Protein AF-A0A524H3J2-F1 (afdb_monomer_lite)

Radius of gyration: 32.36 Å; chains: 1; bounding box: 137×41×48 Å

Secondary structure (DSSP, 8-state):
-----PPPPPP-------PPPPP------TTS-----HHHHHHHTT-------------------------------------HHHHHHHHHHHHHHHHSS----PPPPPGGG-EEEEE--GGGTT-EEEE-SSEEEEE-SSSTT-EEEEEEEEEEEEEETTEEEEEEEEEETTEEEEEEEEEE-SSS-EEEETTEEEEEEEE---------

Foldseek 3Di:
DDDDDDDDDDDDDDDDDDDDDDDDDDDDDPPPPDLDDPVVVCVVLVQPPPPPPPDPDDDDDDDDDDDDDDDPDPDPDDPPPCCVVVVVVVVVVVVCVVVPPDPPVADFDPPLQAAKWDFPPPVQVQWTWGDDRFWIKTARHLAPPRIDIWTWPHWDWDADPNKIWIWTWTDDPVGIIIFIWIWDDDPWIWTATPVGNPITITHDDRPSPPDD

Sequence (212 aa):
MTDETRPKPVDSAASTEVSPPPGNGGIADRSMVRSMELPDFMEQLGLIMRLPRRGKGKKSSDTSAEPVAKAAVKRSTPAAVWWGPLLLIGVALTLGYFALRPTAGSDPLPSAAVGRWITDDPRYVERGFTLDSASVVFFTGSETADFTRHSIVGTTVRTENGQEHVSLDYVVADGTMTLAFWIEPGAEPIIHFLNQPDIAWKQGFWPGRLGP

pLDDT: mean 73.03, std 19.94, range [36.59, 97.56]

Structure (mmCIF, N/CA/C/O backbone):
data_AF-A0A524H3J2-F1
#
_entry.id   AF-A0A524H3J2-F1
#
loop_
_atom_site.group_PDB
_atom_site.id
_atom_site.type_symbol
_atom_site.label_atom_id
_atom_site.label_alt_id
_atom_site.label_comp_id
_atom_site.label_asym_id
_atom_site.label_entity_id
_atom_site.label_seq_id
_atom_site.pdbx_PDB_ins_code
_atom_site.Cartn_x
_atom_site.Cartn_y
_atom_site.Cartn_z
_atom_site.occupancy
_atom_site.B_iso_or_equiv
_atom_site.auth_seq_id
_atom_site.auth_comp_id
_atom_site.auth_asym_id
_atom_site.auth_atom_id
_atom_site.pdbx_PDB_model_num
ATOM 1 N N . MET A 1 1 ? 71.275 16.826 15.750 1.00 52.34 1 MET A N 1
ATOM 2 C CA . MET A 1 1 ? 71.636 16.353 14.399 1.00 52.34 1 MET A CA 1
ATOM 3 C C . MET A 1 1 ? 71.644 14.842 14.461 1.00 52.34 1 MET A C 1
ATOM 5 O O . MET A 1 1 ? 72.640 14.261 14.863 1.00 52.34 1 MET A O 1
ATOM 9 N N . THR A 1 2 ? 70.499 14.236 14.186 1.00 54.56 2 THR A N 1
ATOM 10 C CA . THR A 1 2 ? 70.326 12.785 14.123 1.00 54.56 2 THR A CA 1
ATOM 11 C C . THR A 1 2 ? 69.218 12.503 13.123 1.00 54.56 2 THR A C 1
ATOM 13 O O . THR A 1 2 ? 68.272 13.279 13.002 1.00 54.56 2 THR A O 1
ATOM 16 N N . ASP A 1 3 ? 69.467 11.450 12.364 1.00 51.94 3 ASP A N 1
ATOM 17 C CA . ASP A 1 3 ? 69.188 11.305 10.944 1.00 51.94 3 ASP A CA 1
ATOM 18 C C . ASP A 1 3 ? 67.796 10.718 10.671 1.00 51.94 3 ASP A C 1
ATOM 20 O O . ASP A 1 3 ? 67.294 9.864 11.405 1.00 51.94 3 ASP A O 1
ATOM 24 N N . GLU A 1 4 ? 67.177 11.205 9.604 1.00 54.47 4 GLU A N 1
ATOM 25 C CA . GLU A 1 4 ? 65.805 10.951 9.180 1.00 54.47 4 GLU A CA 1
ATOM 26 C C . GLU A 1 4 ? 65.774 9.689 8.301 1.00 54.47 4 GLU A C 1
ATOM 28 O O . GLU A 1 4 ? 66.126 9.714 7.124 1.00 54.47 4 GLU A O 1
ATOM 33 N N . THR A 1 5 ? 65.367 8.544 8.860 1.00 68.06 5 THR A N 1
ATOM 34 C CA . THR A 1 5 ? 65.222 7.303 8.076 1.00 68.06 5 THR A CA 1
ATOM 35 C C . THR A 1 5 ? 63.831 7.237 7.447 1.00 68.06 5 THR A C 1
ATOM 37 O O . THR A 1 5 ? 62.858 6.811 8.067 1.00 68.06 5 THR A O 1
ATOM 40 N N . ARG A 1 6 ? 63.743 7.676 6.190 1.00 63.47 6 ARG A N 1
ATOM 41 C CA . ARG A 1 6 ? 62.552 7.595 5.333 1.00 63.47 6 ARG A CA 1
ATOM 42 C C . ARG A 1 6 ? 62.371 6.168 4.783 1.00 63.47 6 ARG A C 1
ATOM 44 O O . ARG A 1 6 ? 63.315 5.639 4.194 1.00 63.47 6 ARG A O 1
ATOM 51 N N . PRO A 1 7 ? 61.188 5.537 4.896 1.00 66.44 7 PRO A N 1
ATOM 52 C CA . PRO A 1 7 ? 60.939 4.252 4.255 1.00 66.44 7 PRO A CA 1
ATOM 53 C C . PRO A 1 7 ? 60.691 4.391 2.744 1.00 66.44 7 PRO A C 1
ATOM 55 O O . PRO A 1 7 ? 60.101 5.356 2.254 1.00 66.44 7 PRO A O 1
ATOM 58 N N . LYS A 1 8 ? 61.193 3.384 2.028 1.00 65.06 8 LYS A N 1
ATOM 59 C CA . LYS A 1 8 ? 61.221 3.186 0.573 1.00 65.06 8 LYS A CA 1
ATOM 60 C C . LYS A 1 8 ? 59.823 2.802 0.036 1.00 65.06 8 LYS A C 1
ATOM 62 O O . LYS A 1 8 ? 59.143 2.023 0.703 1.00 65.06 8 LYS A O 1
ATOM 67 N N . PRO A 1 9 ? 59.389 3.294 -1.141 1.00 63.12 9 PRO A N 1
ATOM 68 C CA . PRO A 1 9 ? 58.128 2.876 -1.752 1.00 63.12 9 PRO A CA 1
ATOM 69 C C . PRO A 1 9 ? 58.254 1.445 -2.292 1.00 63.12 9 PRO A C 1
ATOM 71 O O . PRO A 1 9 ? 59.258 1.103 -2.915 1.00 63.12 9 PRO A O 1
ATOM 74 N N . VAL A 1 10 ? 57.253 0.609 -2.009 1.00 67.19 10 VAL A N 1
ATOM 75 C CA . VAL A 1 10 ? 57.146 -0.755 -2.540 1.00 67.19 10 VAL A CA 1
ATOM 76 C C . VAL A 1 10 ? 56.496 -0.688 -3.916 1.00 67.19 10 VAL A C 1
ATOM 78 O O . VAL A 1 10 ? 55.441 -0.078 -4.085 1.00 67.19 10 VAL A O 1
ATOM 81 N N . ASP A 1 11 ? 57.183 -1.299 -4.874 1.00 58.75 11 ASP A N 1
ATOM 82 C CA . ASP A 1 11 ? 56.869 -1.329 -6.292 1.00 58.75 11 ASP A CA 1
ATOM 83 C C . ASP A 1 11 ? 55.540 -2.021 -6.627 1.00 58.75 11 ASP A C 1
ATOM 85 O O . ASP A 1 11 ? 55.133 -3.013 -6.019 1.00 58.75 11 ASP A O 1
ATOM 89 N N . SER A 1 12 ? 54.916 -1.475 -7.671 1.00 55.84 12 SER A N 1
ATOM 90 C CA . SER A 1 12 ? 53.789 -1.987 -8.440 1.00 55.84 12 SER A CA 1
ATOM 91 C C . SER A 1 12 ? 53.870 -3.492 -8.713 1.00 55.84 12 SER A C 1
ATOM 93 O O . SER A 1 12 ? 54.732 -3.956 -9.460 1.00 55.84 12 SER A O 1
ATOM 95 N N . ALA A 1 13 ? 52.905 -4.246 -8.187 1.00 56.34 13 ALA A N 1
ATOM 96 C CA . ALA A 1 13 ? 52.620 -5.596 -8.652 1.00 56.34 13 ALA A CA 1
ATOM 97 C C . ALA A 1 13 ? 51.696 -5.540 -9.877 1.00 56.34 13 ALA A C 1
ATOM 99 O O . ALA A 1 13 ? 50.675 -4.854 -9.889 1.00 56.34 13 ALA A O 1
ATOM 100 N N . ALA A 1 14 ? 52.116 -6.257 -10.914 1.00 50.56 14 ALA A N 1
ATOM 101 C CA . ALA A 1 14 ? 51.526 -6.318 -12.236 1.00 50.56 14 ALA A CA 1
ATOM 102 C C . ALA A 1 14 ? 50.101 -6.896 -12.247 1.00 50.56 14 ALA A C 1
ATOM 104 O O . ALA A 1 14 ? 49.842 -7.976 -11.712 1.00 50.56 14 ALA A O 1
ATOM 105 N N . SER A 1 15 ? 49.201 -6.210 -12.952 1.00 47.00 15 SER A N 1
ATOM 106 C CA . SER A 1 15 ? 47.923 -6.758 -13.399 1.00 47.00 15 SER A CA 1
ATOM 107 C C . SER A 1 15 ? 48.183 -7.888 -14.393 1.00 47.00 15 SER A C 1
ATOM 109 O O . SER A 1 15 ? 48.613 -7.652 -15.519 1.00 47.00 15 SER A O 1
ATOM 111 N N . THR A 1 16 ? 47.940 -9.127 -13.971 1.00 52.88 16 THR A N 1
ATOM 112 C CA . THR A 1 16 ? 47.842 -10.266 -14.887 1.00 52.88 16 THR A CA 1
ATOM 113 C C . THR A 1 16 ? 46.431 -10.268 -15.464 1.00 52.88 16 THR A C 1
ATOM 115 O O . THR A 1 16 ? 45.462 -10.564 -14.769 1.00 52.88 16 THR A O 1
ATOM 118 N N . GLU A 1 17 ? 46.327 -9.879 -16.729 1.00 45.53 17 GLU A N 1
ATOM 119 C CA . GLU A 1 17 ? 45.117 -9.941 -17.542 1.00 45.53 17 GLU A CA 1
ATOM 120 C C . GLU A 1 17 ? 44.779 -11.416 -17.820 1.00 45.53 17 GLU A C 1
ATOM 122 O O . GLU A 1 17 ? 45.395 -12.076 -18.657 1.00 45.53 17 GLU A O 1
ATOM 127 N N . VAL A 1 18 ? 43.836 -11.972 -17.055 1.00 54.97 18 VAL A N 1
ATOM 128 C CA . VAL A 1 18 ? 43.297 -13.318 -17.283 1.00 54.97 18 VAL A CA 1
ATOM 129 C C . VAL A 1 18 ? 42.158 -13.206 -18.292 1.00 54.97 18 VAL A C 1
ATOM 131 O O . VAL A 1 18 ? 41.058 -12.765 -17.969 1.00 54.97 18 VAL A O 1
ATOM 134 N N . SER A 1 19 ? 42.445 -13.605 -19.528 1.00 53.41 19 SER A N 1
ATOM 135 C CA . SER A 1 19 ? 41.467 -13.748 -20.607 1.00 53.41 19 SER A CA 1
ATOM 136 C C . SER A 1 19 ? 40.462 -14.867 -20.265 1.00 53.41 19 SER A C 1
ATOM 138 O O . SER A 1 19 ? 40.900 -15.994 -20.009 1.00 53.41 19 SER A O 1
ATOM 140 N N . PRO A 1 20 ? 39.136 -14.621 -20.229 1.00 62.16 20 PRO A N 1
ATOM 141 C CA . PRO A 1 20 ? 38.165 -15.688 -20.020 1.00 62.16 20 PRO A CA 1
ATOM 142 C C . PRO A 1 20 ? 37.980 -16.528 -21.301 1.00 62.16 20 PRO A C 1
ATOM 144 O O . PRO A 1 20 ? 37.967 -15.980 -22.406 1.00 62.16 20 PRO A O 1
ATOM 147 N N . PRO A 1 21 ? 37.828 -17.860 -21.178 1.00 60.34 21 PRO A N 1
ATOM 148 C CA . PRO A 1 21 ? 37.677 -18.756 -22.321 1.00 60.34 21 PRO A CA 1
ATOM 149 C C . PRO A 1 21 ? 36.326 -18.565 -23.041 1.00 60.34 21 PRO A C 1
ATOM 151 O O . PRO A 1 21 ? 35.335 -18.187 -22.409 1.00 60.34 21 PRO A O 1
ATOM 154 N N . PRO A 1 22 ? 36.260 -18.851 -24.357 1.00 54.00 22 PRO A N 1
ATOM 155 C CA . PRO A 1 22 ? 35.036 -18.730 -25.135 1.00 54.00 22 PRO A CA 1
ATOM 156 C C . PRO A 1 22 ? 34.015 -19.809 -24.762 1.00 54.00 22 PRO A C 1
ATOM 158 O O . PRO A 1 22 ? 34.353 -20.924 -24.368 1.00 54.00 22 PRO A O 1
ATOM 161 N N . GLY A 1 23 ? 32.749 -19.412 -24.883 1.00 46.69 23 GLY A N 1
ATOM 162 C CA . GLY A 1 23 ? 31.577 -20.082 -24.342 1.00 46.69 23 GLY A CA 1
ATOM 163 C C . GLY A 1 23 ? 31.376 -21.543 -24.732 1.00 46.69 23 GLY A C 1
ATOM 164 O O . GLY A 1 23 ? 31.652 -21.964 -25.851 1.00 46.69 23 GLY A O 1
ATOM 165 N N . ASN A 1 24 ? 30.726 -22.254 -23.813 1.00 41.66 24 ASN A N 1
ATOM 166 C CA . ASN A 1 24 ? 29.842 -23.363 -24.131 1.00 41.66 24 ASN A CA 1
ATOM 167 C C . ASN A 1 24 ? 28.434 -22.993 -23.661 1.00 41.66 24 ASN A C 1
ATOM 169 O O . ASN A 1 24 ? 28.204 -22.721 -22.483 1.00 41.66 24 ASN A O 1
ATOM 173 N N . GLY A 1 25 ? 27.509 -22.944 -24.619 1.00 49.03 25 GLY A N 1
ATOM 174 C CA . GLY A 1 25 ? 26.087 -22.772 -24.369 1.00 49.03 25 GLY A CA 1
ATOM 175 C C . GLY A 1 25 ? 25.503 -23.956 -23.598 1.00 49.03 25 GLY A C 1
ATOM 176 O O . GLY A 1 25 ? 25.881 -25.106 -23.810 1.00 49.03 25 GLY A O 1
ATOM 177 N N . GLY A 1 26 ? 24.555 -23.649 -22.717 1.00 36.59 26 GLY A N 1
ATOM 178 C CA . GLY A 1 26 ? 23.835 -24.617 -21.900 1.00 36.59 26 GLY A CA 1
ATOM 179 C C . GLY A 1 26 ? 22.604 -23.971 -21.274 1.00 36.59 26 GLY A C 1
ATOM 180 O O . GLY A 1 26 ? 22.661 -23.444 -20.174 1.00 36.59 26 GLY A O 1
ATOM 181 N N . ILE A 1 27 ? 21.534 -23.953 -22.065 1.00 50.38 27 ILE A N 1
ATOM 182 C CA . ILE A 1 27 ? 20.104 -23.842 -21.739 1.00 50.38 27 ILE A CA 1
ATOM 183 C C . ILE A 1 27 ? 19.780 -23.883 -20.230 1.00 50.38 27 ILE A C 1
ATOM 185 O O . ILE A 1 27 ? 19.862 -24.935 -19.605 1.00 50.38 27 ILE A O 1
ATOM 189 N N . ALA A 1 28 ? 19.303 -22.757 -19.693 1.00 40.25 28 ALA A N 1
ATOM 190 C CA . ALA A 1 28 ? 18.395 -22.714 -18.545 1.00 40.25 28 ALA A CA 1
ATOM 191 C C . ALA A 1 28 ? 17.565 -21.415 -18.607 1.00 40.25 28 ALA A C 1
ATOM 193 O O . ALA A 1 28 ? 18.003 -20.342 -18.202 1.00 40.25 28 ALA A O 1
ATOM 194 N N . ASP A 1 29 ? 16.392 -21.511 -19.230 1.00 42.41 29 ASP A N 1
ATOM 195 C CA . ASP A 1 29 ? 15.166 -20.802 -18.840 1.00 42.41 29 ASP A CA 1
ATOM 196 C C . ASP A 1 29 ? 15.195 -19.291 -18.527 1.00 42.41 29 ASP A C 1
ATOM 198 O O . ASP A 1 29 ? 14.596 -18.817 -17.567 1.00 42.41 29 ASP A O 1
ATOM 202 N N . ARG A 1 30 ? 15.731 -18.463 -19.429 1.00 38.22 30 ARG A N 1
ATOM 203 C CA . ARG A 1 30 ? 15.408 -17.016 -19.435 1.00 38.22 30 ARG A CA 1
ATOM 204 C C . ARG A 1 30 ? 14.020 -16.683 -20.011 1.00 38.22 30 ARG A C 1
ATOM 206 O O . ARG A 1 30 ? 13.765 -15.540 -20.371 1.00 38.22 30 ARG A O 1
ATOM 213 N N . SER A 1 31 ? 13.121 -17.664 -20.120 1.00 37.94 31 SER A N 1
ATOM 214 C CA . SER A 1 31 ? 11.807 -17.494 -20.758 1.00 37.94 31 SER A CA 1
ATOM 215 C C . SER A 1 31 ? 10.639 -17.238 -19.792 1.00 37.94 31 SER A C 1
ATOM 217 O O . SER A 1 31 ? 9.515 -17.053 -20.254 1.00 37.94 31 SER A O 1
ATOM 219 N N . MET A 1 32 ? 10.873 -17.166 -18.473 1.00 40.62 32 MET A N 1
ATOM 220 C CA . MET A 1 32 ? 9.791 -17.037 -17.477 1.00 40.62 32 MET A CA 1
ATOM 221 C C . MET A 1 32 ? 9.777 -15.752 -16.640 1.00 40.62 32 MET A C 1
ATOM 223 O O . MET A 1 32 ? 9.046 -15.685 -15.659 1.00 40.62 32 MET A O 1
ATOM 227 N N . VAL A 1 33 ? 10.480 -14.694 -17.043 1.00 46.72 33 VAL A N 1
ATOM 228 C CA . VAL A 1 33 ? 10.189 -13.349 -16.516 1.00 46.72 33 VAL A CA 1
ATOM 229 C C . VAL A 1 33 ? 9.597 -12.535 -17.652 1.00 46.72 33 VAL A C 1
ATOM 231 O O . VAL A 1 33 ? 10.252 -11.698 -18.264 1.00 46.72 33 VAL A O 1
ATOM 234 N N . ARG A 1 34 ? 8.341 -12.836 -18.007 1.00 50.09 34 ARG A N 1
ATOM 235 C CA . ARG A 1 34 ? 7.554 -11.837 -18.732 1.00 50.09 34 ARG A CA 1
ATOM 236 C C . ARG A 1 34 ? 7.468 -10.628 -17.810 1.00 50.09 34 ARG A C 1
ATOM 238 O O . ARG A 1 34 ? 7.057 -10.788 -16.661 1.00 50.09 34 ARG A O 1
ATOM 245 N N . SER A 1 35 ? 7.864 -9.461 -18.313 1.00 53.34 35 SER A N 1
ATOM 246 C CA . SER A 1 35 ? 7.513 -8.173 -17.720 1.00 53.34 35 SER A CA 1
ATOM 247 C C . SER A 1 35 ? 6.003 -8.190 -17.512 1.00 53.34 35 SER A C 1
ATOM 249 O O . SER A 1 35 ? 5.234 -8.158 -18.474 1.00 53.34 35 SER A O 1
ATOM 251 N N . MET A 1 36 ? 5.587 -8.411 -16.272 1.00 63.06 36 MET A N 1
ATOM 252 C CA . MET A 1 36 ? 4.180 -8.502 -15.938 1.00 63.06 36 MET A CA 1
ATOM 253 C C . MET A 1 36 ? 3.652 -7.079 -15.914 1.00 63.06 36 MET A C 1
ATOM 255 O O . MET A 1 36 ? 4.236 -6.218 -15.256 1.00 63.06 36 MET A O 1
ATOM 259 N N . GLU A 1 37 ? 2.584 -6.818 -16.660 1.00 74.75 37 GLU A N 1
ATOM 260 C CA . GLU A 1 37 ? 1.997 -5.488 -16.657 1.00 74.75 37 GLU A CA 1
ATOM 261 C C . GLU A 1 37 ? 1.399 -5.191 -15.275 1.00 74.75 37 GLU A C 1
ATOM 263 O O . GLU A 1 37 ? 0.968 -6.092 -14.551 1.00 74.75 37 GLU A O 1
ATOM 268 N N . LEU A 1 38 ? 1.353 -3.913 -14.893 1.00 68.25 38 LEU A N 1
ATOM 269 C CA . LEU A 1 38 ? 0.780 -3.492 -13.613 1.00 68.25 38 LEU A CA 1
ATOM 270 C C . LEU A 1 38 ? -0.609 -4.102 -13.323 1.00 68.25 38 LEU A C 1
ATOM 272 O O . LEU A 1 38 ? -0.825 -4.504 -12.179 1.00 68.25 38 LEU A O 1
ATOM 276 N N . PRO A 1 39 ? -1.552 -4.193 -14.287 1.00 72.38 39 PRO A N 1
ATOM 277 C CA . PRO A 1 39 ? -2.855 -4.799 -14.029 1.00 72.38 39 PRO A CA 1
ATOM 278 C C . PRO A 1 39 ? -2.738 -6.234 -13.511 1.00 72.38 39 PRO A C 1
ATOM 280 O O . PRO A 1 39 ? -3.379 -6.565 -12.519 1.00 72.38 39 PRO A O 1
ATOM 283 N N . ASP A 1 40 ? -1.857 -7.040 -14.104 1.00 74.94 40 ASP A N 1
ATOM 284 C CA . ASP A 1 40 ? -1.621 -8.426 -13.700 1.00 74.94 40 ASP A CA 1
ATOM 285 C C . ASP A 1 40 ? -0.967 -8.497 -12.315 1.00 74.94 40 ASP A C 1
ATOM 287 O O . ASP A 1 40 ? -1.321 -9.345 -11.499 1.00 74.94 40 ASP A O 1
ATOM 291 N N . PHE A 1 41 ? -0.046 -7.580 -12.007 1.00 72.12 41 PHE A N 1
ATOM 292 C CA . PHE A 1 41 ? 0.540 -7.480 -10.669 1.00 72.12 41 PHE A CA 1
ATOM 293 C C . PHE A 1 41 ? -0.514 -7.124 -9.612 1.00 72.12 41 PHE A C 1
ATOM 295 O O . PHE A 1 41 ? -0.534 -7.718 -8.536 1.00 72.12 41 PHE A O 1
ATOM 302 N N . MET A 1 42 ? -1.425 -6.202 -9.926 1.00 73.06 42 MET A N 1
ATOM 303 C CA . MET A 1 42 ? -2.537 -5.827 -9.049 1.00 73.06 42 MET A CA 1
ATOM 304 C C . MET A 1 42 ? -3.549 -6.968 -8.885 1.00 73.06 42 MET A C 1
ATOM 306 O O . MET A 1 42 ? -4.051 -7.191 -7.781 1.00 73.06 42 MET A O 1
ATOM 310 N N . GLU A 1 43 ? -3.836 -7.715 -9.954 1.00 76.31 43 GLU A N 1
ATOM 311 C CA . GLU A 1 43 ? -4.645 -8.939 -9.898 1.00 76.31 43 GLU A CA 1
ATOM 312 C C . GLU A 1 43 ? -3.979 -10.003 -9.032 1.00 76.31 43 GLU A C 1
ATOM 314 O O . GLU A 1 43 ? -4.629 -10.585 -8.164 1.00 76.31 43 GLU A O 1
ATOM 319 N N . GLN A 1 44 ? -2.675 -10.215 -9.208 1.00 69.94 44 GLN A N 1
ATOM 320 C CA . GLN A 1 44 ? -1.908 -11.199 -8.455 1.00 69.94 44 GLN A CA 1
ATOM 321 C C . GLN A 1 44 ? -1.766 -10.810 -6.986 1.00 69.94 44 GLN A C 1
ATOM 323 O O . GLN A 1 44 ? -1.822 -11.689 -6.134 1.00 69.94 44 GLN A O 1
ATOM 328 N N . LEU A 1 45 ? -1.631 -9.519 -6.667 1.00 65.31 45 LEU A N 1
ATOM 329 C CA . LEU A 1 45 ? -1.734 -8.998 -5.302 1.00 65.31 45 LEU A CA 1
ATOM 330 C C . LEU A 1 45 ? -3.154 -9.102 -4.738 1.00 65.31 45 LEU A C 1
ATOM 332 O O . LEU A 1 45 ? -3.355 -8.713 -3.598 1.00 65.31 45 LEU A O 1
ATOM 336 N N . GLY A 1 46 ? -4.145 -9.577 -5.499 1.00 56.69 46 GLY A N 1
ATOM 337 C CA . GLY A 1 46 ? -5.545 -9.668 -5.083 1.00 56.69 46 GLY A CA 1
ATOM 338 C C . GLY A 1 46 ? -6.200 -8.306 -4.824 1.00 56.69 46 GLY A C 1
ATOM 339 O O . GLY A 1 46 ? -7.209 -8.245 -4.121 1.00 56.69 46 GLY A O 1
ATOM 340 N N . LEU A 1 47 ? -5.620 -7.213 -5.335 1.00 61.47 47 LEU A N 1
ATOM 341 C CA . LEU A 1 47 ? -6.041 -5.831 -5.065 1.00 61.47 47 LEU A CA 1
ATOM 342 C C . LEU A 1 47 ? -7.242 -5.387 -5.898 1.00 61.47 47 LEU A C 1
ATOM 344 O O . LEU A 1 47 ? -7.842 -4.346 -5.626 1.00 61.47 47 LEU A O 1
ATOM 348 N N . ILE A 1 48 ? -7.652 -6.184 -6.885 1.00 55.06 48 ILE A N 1
ATOM 349 C CA . ILE A 1 48 ? -8.864 -5.910 -7.654 1.00 55.06 48 ILE A CA 1
ATOM 350 C C . ILE A 1 48 ? -10.096 -6.390 -6.876 1.00 55.06 48 ILE A C 1
ATOM 352 O O . ILE A 1 48 ? -10.821 -7.288 -7.295 1.00 55.06 48 ILE A O 1
ATOM 356 N N . MET A 1 49 ? -10.420 -5.715 -5.771 1.00 48.78 49 MET A N 1
ATOM 357 C CA . MET A 1 49 ? -11.825 -5.584 -5.385 1.00 48.78 49 MET A CA 1
ATOM 358 C C . MET A 1 49 ? -12.458 -4.531 -6.295 1.00 48.78 49 MET A C 1
ATOM 360 O O . MET A 1 49 ? -12.619 -3.367 -5.935 1.00 48.78 49 MET A O 1
ATOM 364 N N . ARG A 1 50 ? -12.807 -4.941 -7.522 1.00 49.62 50 ARG A N 1
ATOM 365 C CA . ARG A 1 50 ? -13.672 -4.150 -8.406 1.00 49.62 50 ARG A CA 1
ATOM 366 C C . ARG A 1 50 ? -14.983 -3.914 -7.659 1.00 49.62 50 ARG A C 1
ATOM 368 O O . ARG A 1 50 ? -15.814 -4.815 -7.562 1.00 49.62 50 ARG A O 1
ATOM 375 N N . LEU A 1 51 ? -15.166 -2.704 -7.129 1.00 47.19 51 LEU A N 1
ATOM 376 C CA . LEU A 1 51 ? -16.448 -2.263 -6.586 1.00 47.19 51 LEU A CA 1
ATOM 377 C C . LEU A 1 51 ? -17.544 -2.597 -7.614 1.00 47.19 51 LEU A C 1
ATOM 379 O O . LEU A 1 51 ? -17.373 -2.271 -8.796 1.00 47.19 51 LEU A O 1
ATOM 383 N N . PRO A 1 52 ? -18.647 -3.267 -7.219 1.00 38.62 52 PRO A N 1
ATOM 384 C CA . PRO A 1 52 ? -19.675 -3.689 -8.155 1.00 38.62 52 PRO A CA 1
ATOM 385 C C . PRO A 1 52 ? -20.208 -2.463 -8.888 1.00 38.62 52 PRO A C 1
ATOM 387 O O . PRO A 1 52 ? -20.850 -1.578 -8.316 1.00 38.62 52 PRO A O 1
ATOM 390 N N . ARG A 1 53 ? -19.900 -2.407 -10.184 1.00 44.00 53 ARG A N 1
ATOM 391 C CA . ARG A 1 53 ? -20.324 -1.345 -11.085 1.00 44.00 53 ARG A CA 1
ATOM 392 C C . ARG A 1 53 ? -21.848 -1.368 -11.088 1.00 44.00 53 ARG A C 1
ATOM 394 O O . ARG A 1 53 ? -22.453 -2.316 -11.580 1.00 44.00 53 ARG A O 1
ATOM 401 N N . ARG A 1 54 ? -22.460 -0.357 -10.467 1.00 45.50 54 ARG A N 1
ATOM 402 C CA . ARG A 1 54 ? -23.911 -0.203 -10.303 1.00 45.50 54 ARG A CA 1
ATOM 403 C C . ARG A 1 54 ? -24.571 -0.280 -11.681 1.00 45.50 54 ARG A C 1
ATOM 405 O O . ARG A 1 54 ? -24.597 0.699 -12.424 1.00 45.50 54 ARG A O 1
ATOM 412 N N . GLY A 1 55 ? -25.035 -1.473 -12.045 1.00 44.91 55 GLY A N 1
ATOM 413 C CA . GLY A 1 55 ? -25.653 -1.744 -13.332 1.00 44.91 55 GLY A CA 1
ATOM 414 C C . GLY A 1 55 ? -26.885 -0.867 -13.489 1.00 44.91 55 GLY A C 1
ATOM 415 O O . GLY A 1 55 ? -27.858 -1.011 -12.749 1.00 44.91 55 GLY A O 1
ATOM 416 N N . LYS A 1 56 ? -26.845 0.062 -14.448 1.00 46.19 56 LYS A N 1
ATOM 417 C CA . LYS A 1 56 ? -28.038 0.746 -14.948 1.00 46.19 56 LYS A CA 1
ATOM 418 C C . LYS A 1 56 ? -28.949 -0.331 -15.535 1.00 46.19 56 LYS A C 1
ATOM 420 O O . LYS A 1 56 ? -28.709 -0.816 -16.638 1.00 46.19 56 LYS A O 1
ATOM 425 N N . GLY A 1 57 ? -29.958 -0.730 -14.763 1.00 45.84 57 GLY A N 1
ATOM 426 C CA . GLY A 1 57 ? -31.003 -1.644 -15.199 1.00 45.84 57 GLY A CA 1
ATOM 427 C C . GLY A 1 57 ? -31.634 -1.133 -16.490 1.00 45.84 57 GLY A C 1
ATOM 428 O O . GLY A 1 57 ? -32.266 -0.077 -16.517 1.00 45.84 57 GLY A O 1
ATOM 429 N N . LYS A 1 58 ? -31.424 -1.885 -17.568 1.00 43.31 58 LYS A N 1
ATOM 430 C CA . LYS A 1 58 ? -32.058 -1.684 -18.866 1.00 43.31 58 LYS A CA 1
ATOM 431 C C . LYS A 1 58 ? -33.508 -2.152 -18.713 1.00 43.31 58 LYS A C 1
ATOM 433 O O . LYS A 1 58 ? -33.775 -3.349 -18.715 1.00 43.31 58 LYS A O 1
ATOM 438 N N . LYS A 1 59 ? -34.434 -1.216 -18.480 1.00 47.78 59 LYS A N 1
ATOM 439 C CA . LYS A 1 59 ? -35.872 -1.495 -18.578 1.00 47.78 59 LYS A CA 1
ATOM 440 C C . LYS A 1 59 ? -36.188 -1.786 -20.040 1.00 47.78 59 LYS A C 1
ATOM 442 O O . LYS A 1 59 ? -35.897 -0.972 -20.911 1.00 47.78 59 LYS A O 1
ATOM 447 N N . SER A 1 60 ? -36.736 -2.970 -20.262 1.00 58.66 60 SER A N 1
ATOM 448 C CA . SER A 1 60 ? -37.322 -3.416 -21.513 1.00 58.66 60 SER A CA 1
ATOM 449 C C . SER A 1 60 ? -38.481 -2.508 -21.919 1.00 58.66 60 SER A C 1
ATOM 451 O O . SER A 1 60 ? -39.309 -2.119 -21.095 1.00 58.66 60 SER A O 1
ATOM 453 N N . SER A 1 61 ? -38.559 -2.224 -23.211 1.00 50.06 61 SER A N 1
ATOM 454 C CA . SER A 1 61 ? -39.792 -1.825 -23.870 1.00 50.06 61 SER A CA 1
ATOM 455 C C . SER A 1 61 ? -39.894 -2.662 -25.133 1.00 50.06 61 SER A C 1
ATOM 457 O O . SER A 1 61 ? -39.243 -2.342 -26.119 1.00 50.06 61 SER A O 1
ATOM 459 N N . ASP A 1 62 ? -40.676 -3.733 -25.076 1.00 49.31 62 ASP A N 1
ATOM 460 C CA . ASP A 1 62 ? -41.354 -4.216 -26.268 1.00 49.31 62 ASP A CA 1
ATOM 461 C C . ASP A 1 62 ? -42.804 -4.526 -25.914 1.00 49.31 62 ASP A C 1
ATOM 463 O O . ASP A 1 62 ? -43.124 -5.291 -25.003 1.00 49.31 62 ASP A O 1
ATOM 467 N N . THR A 1 63 ? -43.652 -3.806 -26.634 1.00 55.53 63 THR A N 1
ATOM 468 C CA . THR A 1 63 ? -45.103 -3.733 -26.579 1.00 55.53 63 THR A CA 1
ATOM 469 C C . THR A 1 63 ? -45.610 -4.275 -27.908 1.00 55.53 63 THR A C 1
ATOM 471 O O . THR A 1 63 ? -45.198 -3.760 -28.944 1.00 55.53 63 THR A O 1
ATOM 474 N N . SER A 1 64 ? -46.525 -5.249 -27.882 1.00 45.91 64 SER A N 1
ATOM 475 C CA . SER A 1 64 ? -47.634 -5.474 -28.843 1.00 45.91 64 SER A CA 1
ATOM 476 C C . SER A 1 64 ? -48.418 -6.715 -28.371 1.00 45.91 64 SER A C 1
ATOM 478 O O . SER A 1 64 ? -47.806 -7.756 -28.161 1.00 45.91 64 SER A O 1
ATOM 480 N N . ALA A 1 65 ? -49.661 -6.576 -27.877 1.00 46.59 65 ALA A N 1
ATOM 481 C CA . ALA A 1 65 ? -50.952 -6.617 -28.608 1.00 46.59 65 ALA A CA 1
ATOM 482 C C . ALA A 1 65 ? -51.335 -8.068 -29.015 1.00 46.59 65 ALA A C 1
ATOM 484 O O . ALA A 1 65 ? -50.495 -8.764 -29.561 1.00 46.59 65 ALA A O 1
ATOM 485 N N . GLU A 1 66 ? -52.526 -8.650 -28.814 1.00 45.94 66 GLU A N 1
ATOM 486 C CA . GLU A 1 66 ? -53.863 -8.242 -28.338 1.00 45.94 66 GLU A CA 1
ATOM 487 C C . GLU A 1 66 ? -54.670 -9.553 -27.990 1.00 45.94 66 GLU A C 1
ATOM 489 O O . GLU A 1 66 ? -54.029 -10.550 -27.663 1.00 45.94 66 GLU A O 1
ATOM 494 N N . PRO A 1 67 ? -56.024 -9.613 -27.957 1.00 69.81 67 PRO A N 1
ATOM 495 C CA . PRO A 1 67 ? -56.863 -9.872 -26.777 1.00 69.81 67 PRO A CA 1
ATOM 496 C C . PRO A 1 67 ? -57.457 -11.301 -26.694 1.00 69.81 67 PRO A C 1
ATOM 498 O O . PRO A 1 67 ? -57.316 -12.083 -27.625 1.00 69.81 67 PRO A O 1
ATOM 501 N N . VAL A 1 68 ? -58.192 -11.622 -25.610 1.00 49.97 68 VAL A N 1
ATOM 502 C CA . VAL A 1 68 ? -59.532 -12.282 -25.606 1.00 49.97 68 VAL A CA 1
ATOM 503 C C . VAL A 1 68 ? -59.879 -12.913 -24.240 1.00 49.97 68 VAL A C 1
ATOM 505 O O . VAL A 1 68 ? -59.046 -13.480 -23.544 1.00 49.97 68 VAL A O 1
ATOM 508 N N . ALA A 1 69 ? -61.183 -12.847 -23.945 1.00 50.00 69 ALA A N 1
ATOM 509 C CA . ALA A 1 69 ? -61.986 -13.638 -23.006 1.00 50.00 69 ALA A CA 1
ATOM 510 C C . ALA A 1 69 ? -62.121 -13.157 -21.551 1.00 50.00 69 ALA A C 1
ATOM 512 O O . ALA A 1 69 ? -61.265 -13.288 -20.681 1.00 50.00 69 ALA A O 1
ATOM 513 N N . LYS A 1 70 ? -63.339 -12.664 -21.310 1.00 53.81 70 LYS A N 1
ATOM 514 C CA . LYS A 1 70 ? -63.957 -12.329 -20.034 1.00 53.81 70 LYS A CA 1
ATOM 515 C C . LYS A 1 70 ? -64.106 -13.592 -19.177 1.00 53.81 70 LYS A C 1
ATOM 517 O O . LYS A 1 70 ? -64.890 -14.471 -19.516 1.00 53.81 70 LYS A O 1
ATOM 522 N N . ALA A 1 71 ? -63.448 -13.620 -18.025 1.00 50.75 71 ALA A N 1
ATOM 523 C CA . ALA A 1 71 ? -63.845 -14.456 -16.900 1.00 50.75 71 ALA A CA 1
ATOM 524 C C . ALA A 1 71 ? -63.959 -13.557 -15.667 1.00 50.75 71 ALA A C 1
ATOM 526 O O . ALA A 1 71 ? -62.995 -12.912 -15.248 1.00 50.75 71 ALA A O 1
ATOM 527 N N . ALA A 1 72 ? -65.176 -13.466 -15.134 1.00 56.22 72 ALA A N 1
ATOM 528 C CA . ALA A 1 72 ? -65.503 -12.705 -13.941 1.00 56.22 72 ALA A CA 1
ATOM 529 C C . ALA A 1 72 ? -64.876 -13.381 -12.712 1.00 56.22 72 ALA A C 1
ATOM 531 O O . ALA A 1 72 ? -65.509 -14.169 -12.017 1.00 56.22 72 ALA A O 1
ATOM 532 N N . VAL A 1 73 ? -63.605 -13.078 -12.457 1.00 52.91 73 VAL A N 1
ATOM 533 C CA . VAL A 1 73 ? -62.924 -13.440 -11.216 1.00 52.91 73 VAL A CA 1
ATOM 534 C C . VAL A 1 73 ? -63.193 -12.331 -10.208 1.00 52.91 73 VAL A C 1
ATOM 536 O O . VAL A 1 73 ? -62.809 -11.178 -10.406 1.00 52.91 73 VAL A O 1
ATOM 539 N N . LYS A 1 74 ? -63.893 -12.692 -9.132 1.00 51.75 74 LYS A N 1
ATOM 540 C CA . LYS A 1 74 ? -64.196 -11.850 -7.974 1.00 51.75 74 LYS A CA 1
ATOM 541 C C . LYS A 1 74 ? -62.870 -11.435 -7.317 1.00 51.75 74 LYS A C 1
ATOM 543 O O . LYS A 1 74 ? -62.325 -12.155 -6.489 1.00 51.75 74 LYS A O 1
ATOM 548 N N . ARG A 1 75 ? -62.310 -10.303 -7.756 1.00 48.44 75 ARG A N 1
ATOM 549 C CA . ARG A 1 75 ? -61.069 -9.718 -7.230 1.00 48.44 75 ARG A CA 1
ATOM 550 C C . ARG A 1 75 ? -61.350 -9.147 -5.844 1.00 48.44 75 ARG A C 1
ATOM 552 O O . ARG A 1 75 ? -61.820 -8.020 -5.720 1.00 48.44 75 ARG A O 1
ATOM 559 N N . SER A 1 76 ? -61.069 -9.926 -4.804 1.00 55.00 76 SER A N 1
ATOM 560 C CA . SER A 1 76 ? -60.838 -9.376 -3.472 1.00 55.00 76 SER A CA 1
ATOM 561 C C . SER A 1 76 ? -59.655 -8.417 -3.580 1.00 55.00 76 SER A C 1
ATOM 563 O O . SER A 1 76 ? -58.535 -8.848 -3.852 1.00 55.00 76 SER A O 1
ATOM 565 N N . THR A 1 77 ? -59.906 -7.120 -3.439 1.00 51.88 77 THR A N 1
ATOM 566 C CA . THR A 1 77 ? -58.862 -6.106 -3.288 1.00 51.88 77 THR A CA 1
ATOM 567 C C . THR A 1 77 ? -57.971 -6.523 -2.120 1.00 51.88 77 THR A C 1
ATOM 569 O O . THR A 1 77 ? -58.471 -6.536 -0.990 1.00 51.88 77 THR A O 1
ATOM 572 N N . PRO A 1 78 ? -56.694 -6.903 -2.336 1.00 53.66 78 PRO A N 1
ATOM 573 C CA . PRO A 1 78 ? -55.796 -7.050 -1.207 1.00 53.66 78 PRO A CA 1
ATOM 574 C C . PRO A 1 78 ? -55.727 -5.674 -0.556 1.00 53.66 78 PRO A C 1
ATOM 576 O O . PRO A 1 78 ? -55.549 -4.670 -1.251 1.00 53.66 78 PRO A O 1
ATOM 579 N N . ALA A 1 79 ? -55.975 -5.633 0.753 1.00 54.81 79 ALA A N 1
ATOM 580 C CA . ALA A 1 79 ? -55.867 -4.427 1.551 1.00 54.81 79 ALA A CA 1
ATOM 581 C C . ALA A 1 79 ? -54.606 -3.676 1.113 1.00 54.81 79 ALA A C 1
ATOM 583 O O . ALA A 1 79 ? -53.523 -4.263 1.077 1.00 54.81 79 ALA A O 1
ATOM 584 N N . ALA A 1 80 ? -54.771 -2.423 0.689 1.00 54.94 80 ALA A N 1
ATOM 585 C CA . ALA A 1 80 ? -53.672 -1.566 0.286 1.00 54.94 80 ALA A CA 1
ATOM 586 C C . ALA A 1 80 ? -52.814 -1.311 1.528 1.00 54.94 80 ALA A C 1
ATOM 588 O O . ALA A 1 80 ? -53.023 -0.348 2.260 1.00 54.94 80 ALA A O 1
ATOM 589 N N . VAL A 1 81 ? -51.902 -2.239 1.819 1.00 59.59 81 VAL A N 1
ATOM 590 C CA . VAL A 1 81 ? -50.940 -2.097 2.901 1.00 59.59 81 VAL A CA 1
ATOM 591 C C . VAL A 1 81 ? -50.092 -0.896 2.515 1.00 59.59 81 VAL A C 1
ATOM 593 O O . VAL A 1 81 ? -49.400 -0.883 1.498 1.00 59.59 81 VAL A O 1
ATOM 596 N N . TRP A 1 82 ? -50.250 0.173 3.279 1.00 51.75 82 TRP A N 1
ATOM 597 C CA . TRP A 1 82 ? -49.616 1.456 3.052 1.00 51.75 82 TRP A CA 1
ATOM 598 C C . TRP A 1 82 ? -48.147 1.328 3.480 1.00 51.75 82 TRP A C 1
ATOM 600 O O . TRP A 1 82 ? -47.769 1.709 4.579 1.00 51.75 82 TRP A O 1
ATOM 610 N N . TRP A 1 83 ? -47.311 0.716 2.633 1.00 52.31 83 TRP A N 1
ATOM 611 C CA . TRP A 1 83 ? -45.865 0.541 2.869 1.00 52.31 83 TRP A CA 1
ATOM 612 C C . TRP A 1 83 ? -45.066 1.848 2.718 1.00 52.31 83 TRP A C 1
ATOM 614 O O . TRP A 1 83 ? -43.860 1.861 2.958 1.00 52.31 83 TRP A O 1
ATOM 624 N N . GLY A 1 84 ? -45.724 2.948 2.333 1.00 63.69 84 GLY A N 1
ATOM 625 C CA . GLY A 1 84 ? -45.121 4.272 2.140 1.00 63.69 84 GLY A CA 1
ATOM 626 C C . GLY A 1 84 ? -44.180 4.724 3.269 1.00 63.69 84 GLY A C 1
ATOM 627 O O . GLY A 1 84 ? -43.033 5.061 2.969 1.00 63.69 84 GLY A O 1
ATOM 628 N N . PRO A 1 85 ? -44.587 4.689 4.554 1.00 69.50 85 PRO A N 1
ATOM 629 C CA . PRO A 1 85 ? -43.706 5.079 5.655 1.00 69.50 85 PRO A CA 1
ATOM 630 C C . PRO A 1 85 ? -42.522 4.120 5.866 1.00 69.50 85 PRO A C 1
ATOM 632 O O . PRO A 1 85 ? -41.420 4.579 6.152 1.00 69.50 85 PRO A O 1
ATOM 635 N N . LEU A 1 86 ? -42.695 2.808 5.664 1.00 69.81 86 LEU A N 1
ATOM 636 C CA . LEU A 1 86 ? -41.612 1.820 5.806 1.00 69.81 86 LEU A CA 1
ATOM 637 C C . LEU A 1 86 ? -40.532 1.981 4.726 1.00 69.81 86 LEU A C 1
ATOM 639 O O . LEU A 1 86 ? -39.341 1.890 5.018 1.00 69.81 86 LEU A O 1
ATOM 643 N N . LEU A 1 87 ? -40.940 2.281 3.492 1.00 72.12 87 LEU A N 1
ATOM 644 C CA . LEU A 1 87 ? -40.020 2.557 2.387 1.00 72.12 87 LEU A CA 1
ATOM 645 C C . LEU A 1 87 ? -39.213 3.842 2.621 1.00 72.12 87 LEU A C 1
ATOM 647 O O . LEU A 1 87 ? -38.012 3.862 2.363 1.00 72.12 87 LEU A O 1
ATOM 651 N N . LEU A 1 88 ? -39.844 4.890 3.160 1.00 74.69 88 LEU A N 1
ATOM 652 C CA . LEU A 1 88 ? -39.167 6.146 3.498 1.00 74.69 88 LEU A CA 1
ATOM 653 C C . LEU A 1 88 ? -38.147 5.977 4.629 1.00 74.69 88 LEU A C 1
ATOM 655 O O . LEU A 1 88 ? -37.042 6.504 4.522 1.00 74.69 88 LEU A O 1
ATOM 659 N N . ILE A 1 89 ? -38.476 5.201 5.666 1.00 79.50 89 ILE A N 1
ATOM 660 C CA . ILE A 1 89 ? -37.534 4.873 6.748 1.00 79.50 89 ILE A CA 1
ATOM 661 C C . ILE A 1 89 ? -36.347 4.079 6.196 1.00 79.50 89 ILE A C 1
ATOM 663 O O . ILE A 1 89 ? -35.204 4.403 6.508 1.00 79.50 89 ILE A O 1
ATOM 667 N N . GLY A 1 90 ? -36.593 3.092 5.328 1.00 76.75 90 GLY A N 1
ATOM 668 C CA . GLY A 1 90 ? -35.528 2.323 4.682 1.00 76.75 90 GLY A CA 1
ATOM 669 C C . GLY A 1 90 ? -34.566 3.209 3.886 1.00 76.75 90 GLY A C 1
ATOM 670 O O . GLY A 1 90 ? -33.355 3.122 4.073 1.00 76.75 90 GLY A O 1
ATOM 671 N N . VAL A 1 91 ? -35.099 4.120 3.064 1.00 79.00 91 VAL A N 1
ATOM 672 C CA . VAL A 1 91 ? -34.297 5.075 2.281 1.00 79.00 91 VAL A CA 1
ATOM 673 C C . VAL A 1 91 ? -33.516 6.026 3.192 1.00 79.00 91 VAL A C 1
ATOM 675 O O . VAL A 1 91 ? -32.312 6.196 2.994 1.00 79.00 91 VAL A O 1
ATOM 678 N N . ALA A 1 92 ? -34.157 6.594 4.216 1.00 78.69 92 ALA A N 1
ATOM 679 C CA . ALA A 1 92 ? -33.516 7.497 5.170 1.00 78.69 92 ALA A CA 1
ATOM 680 C C . ALA A 1 92 ? -32.396 6.811 5.967 1.00 78.69 92 ALA A C 1
ATOM 682 O O . ALA A 1 92 ? -31.343 7.410 6.158 1.00 78.69 92 ALA A O 1
ATOM 683 N N . LEU A 1 93 ? -32.570 5.546 6.364 1.00 77.69 93 LEU A N 1
ATOM 684 C CA . LEU A 1 93 ? -31.524 4.760 7.025 1.00 77.69 93 LEU A CA 1
ATOM 685 C C . LEU A 1 93 ? -30.352 4.472 6.084 1.00 77.69 93 LEU A C 1
ATOM 687 O O . LEU A 1 93 ? -29.203 4.613 6.494 1.00 77.69 93 LEU A O 1
ATOM 691 N N . THR A 1 94 ? -30.606 4.142 4.812 1.00 66.12 94 THR A N 1
ATOM 692 C CA . THR A 1 94 ? -29.517 3.984 3.833 1.00 66.12 94 THR A CA 1
ATOM 693 C C . THR A 1 94 ? -28.781 5.292 3.547 1.00 66.12 94 THR A C 1
ATOM 695 O O . THR A 1 94 ? -27.554 5.286 3.509 1.00 66.12 94 THR A O 1
ATOM 698 N N . LEU A 1 95 ? -29.483 6.420 3.384 1.00 72.19 95 LEU A N 1
ATOM 699 C CA . LEU A 1 95 ? -28.832 7.722 3.201 1.00 72.19 95 LEU A CA 1
ATOM 700 C C . LEU A 1 95 ? -28.079 8.158 4.458 1.00 72.19 95 LEU A C 1
ATOM 702 O O . LEU A 1 95 ? -26.954 8.628 4.344 1.00 72.19 95 LEU A O 1
ATOM 706 N N . GLY A 1 96 ? -28.659 7.954 5.640 1.00 71.50 96 GLY A N 1
ATOM 707 C CA . GLY A 1 96 ? -28.014 8.223 6.920 1.00 71.50 96 GLY A CA 1
ATOM 708 C C . GLY A 1 96 ? -26.740 7.403 7.088 1.00 71.50 96 GLY A C 1
ATOM 709 O O . GLY A 1 96 ? -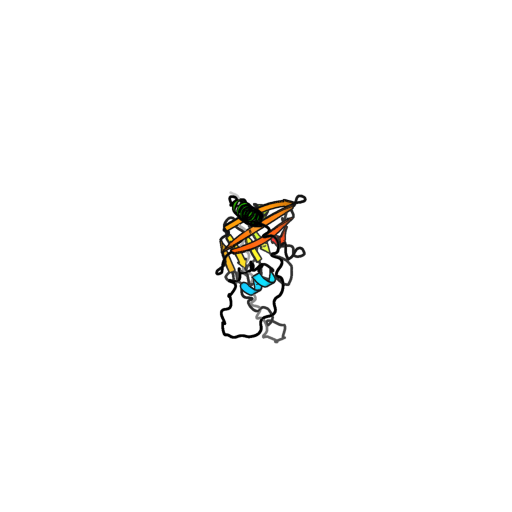25.704 7.969 7.398 1.00 71.50 96 GLY A O 1
ATOM 710 N N . TYR A 1 97 ? -26.771 6.103 6.789 1.00 72.25 97 TYR A N 1
ATOM 711 C CA . TYR A 1 97 ? -25.595 5.230 6.850 1.00 72.25 97 TYR A CA 1
ATOM 712 C C . TYR A 1 97 ? -24.471 5.672 5.899 1.00 72.25 97 TYR A C 1
ATOM 714 O O . TYR A 1 97 ? -23.301 5.618 6.266 1.00 72.25 97 TYR A O 1
ATOM 722 N N . PHE A 1 98 ? -24.808 6.144 4.694 1.00 61.38 98 PHE A N 1
ATOM 723 C CA . PHE A 1 98 ? -23.814 6.662 3.748 1.00 61.38 98 PHE A CA 1
ATOM 724 C C . PHE A 1 98 ? -23.327 8.079 4.085 1.00 61.38 98 PHE A C 1
ATOM 726 O O . PHE A 1 98 ? -22.165 8.371 3.832 1.00 61.38 98 PHE A O 1
ATOM 733 N N . ALA A 1 99 ? -24.164 8.936 4.675 1.00 56.59 99 ALA A N 1
ATOM 734 C CA . ALA A 1 99 ? -23.781 10.277 5.129 1.00 56.59 99 ALA A CA 1
ATOM 735 C C . ALA A 1 99 ? -22.993 10.256 6.452 1.00 56.59 99 ALA A C 1
ATOM 737 O O . ALA A 1 99 ? -22.194 11.149 6.709 1.00 56.59 99 ALA A O 1
ATOM 738 N N . LEU A 1 100 ? -23.208 9.228 7.277 1.00 50.94 100 LEU A N 1
ATOM 739 C CA . LEU A 1 100 ? -22.458 8.948 8.502 1.00 50.94 100 LEU A CA 1
ATOM 740 C C . LEU A 1 100 ? -21.216 8.097 8.250 1.00 50.94 100 LEU A C 1
ATOM 742 O O . LEU A 1 100 ? -20.491 7.834 9.207 1.00 50.94 100 LEU A O 1
ATOM 746 N N . ARG A 1 101 ? -20.936 7.674 7.003 1.00 51.66 101 ARG A N 1
ATOM 747 C CA . ARG A 1 101 ? -19.569 7.266 6.677 1.00 51.66 101 ARG A CA 1
ATOM 748 C C . ARG A 1 101 ? -18.726 8.506 6.896 1.00 51.66 101 ARG A C 1
ATOM 750 O O . ARG A 1 101 ? -18.918 9.475 6.161 1.00 51.66 101 ARG A O 1
ATOM 757 N N . PRO A 1 102 ? -17.848 8.511 7.906 1.00 47.16 102 PRO A N 1
ATOM 758 C CA . PRO A 1 102 ? -16.997 9.650 8.114 1.00 47.16 102 PRO A CA 1
ATOM 759 C C . PRO A 1 102 ? -16.240 9.832 6.801 1.00 47.16 102 PRO A C 1
ATOM 761 O O . PRO A 1 102 ? -15.484 8.952 6.390 1.00 47.16 102 PRO A O 1
ATOM 764 N N . THR A 1 103 ? -16.393 10.984 6.158 1.00 49.00 103 THR A N 1
ATOM 765 C CA . THR A 1 103 ? -15.239 11.630 5.537 1.00 49.00 103 THR A CA 1
ATOM 766 C C . THR A 1 103 ? -14.296 11.978 6.687 1.00 49.00 103 THR A C 1
ATOM 768 O O . THR A 1 103 ? -14.170 13.137 7.074 1.00 49.00 103 THR A O 1
ATOM 771 N N . ALA A 1 104 ? -13.765 10.947 7.352 1.00 48.09 104 ALA A N 1
ATOM 772 C CA . ALA A 1 104 ? -12.726 11.091 8.340 1.00 48.09 104 ALA A CA 1
ATOM 773 C C . ALA A 1 104 ? -11.585 11.763 7.592 1.00 48.09 104 ALA A C 1
ATOM 775 O O . ALA A 1 104 ? -11.276 11.379 6.459 1.00 48.09 104 ALA A O 1
ATOM 776 N N . GLY A 1 105 ? -10.998 12.794 8.200 1.00 58.06 105 GLY A N 1
ATOM 777 C CA . GLY A 1 105 ? -9.669 13.209 7.778 1.00 58.06 105 GLY A CA 1
ATOM 778 C C . GLY A 1 105 ? -8.829 11.944 7.648 1.00 58.06 105 GLY A C 1
ATOM 779 O O . GLY A 1 105 ? -8.911 11.077 8.514 1.00 58.06 105 GLY A O 1
ATOM 780 N N . SER A 1 106 ? -8.142 11.793 6.520 1.00 79.19 106 SER A N 1
ATOM 781 C CA . SER A 1 106 ? -7.266 10.651 6.290 1.00 79.19 106 SER A CA 1
ATOM 782 C C . SER A 1 106 ? -6.362 10.495 7.507 1.00 79.19 106 SER A C 1
ATOM 784 O O . SER A 1 106 ? -5.634 11.440 7.836 1.00 79.19 106 SER A O 1
ATOM 786 N N . ASP A 1 107 ? -6.432 9.348 8.180 1.00 87.81 107 ASP A N 1
ATOM 787 C CA . ASP A 1 107 ? -5.522 9.072 9.282 1.00 87.81 107 ASP A CA 1
ATOM 788 C C . ASP A 1 107 ? -4.085 9.193 8.750 1.00 87.81 107 ASP A C 1
ATOM 790 O O . ASP A 1 107 ? -3.815 8.832 7.597 1.00 87.81 107 ASP A O 1
ATOM 794 N N . PRO A 1 108 ? -3.134 9.726 9.529 1.00 91.06 108 PRO A N 1
ATOM 795 C CA . PRO A 1 108 ? -1.745 9.680 9.111 1.00 91.06 108 PRO A CA 1
ATOM 796 C C . PRO A 1 108 ? -1.329 8.217 8.927 1.00 91.06 108 PRO A C 1
ATOM 798 O O . PRO A 1 108 ? -1.660 7.358 9.745 1.00 91.06 108 PRO A O 1
ATOM 801 N N . LEU A 1 109 ? -0.595 7.933 7.848 1.00 92.88 109 LEU A N 1
ATOM 802 C CA . LEU A 1 109 ? -0.036 6.602 7.639 1.00 92.88 109 LEU A CA 1
ATOM 803 C C . LEU A 1 109 ? 0.902 6.269 8.816 1.00 92.88 109 LEU A C 1
ATOM 805 O O . LEU A 1 109 ? 1.753 7.108 9.138 1.00 92.88 109 LEU A O 1
ATOM 809 N N . PRO A 1 110 ? 0.778 5.090 9.459 1.00 93.88 110 PRO A N 1
ATOM 810 C CA . PRO A 1 110 ? 1.669 4.714 10.548 1.00 93.88 110 PRO A CA 1
ATOM 811 C C . PRO A 1 110 ? 3.125 4.810 10.103 1.00 93.88 110 PRO A C 1
ATOM 813 O O . PRO A 1 110 ? 3.482 4.341 9.022 1.00 93.88 110 PRO A O 1
ATOM 816 N N . SER A 1 111 ? 3.986 5.403 10.932 1.00 94.06 111 SER A N 1
ATOM 817 C CA . SER A 1 111 ? 5.405 5.573 10.592 1.00 94.06 111 SER A CA 1
ATOM 818 C C . SER A 1 111 ? 6.094 4.236 10.317 1.00 94.06 111 SER A C 1
ATOM 820 O O . SER A 1 111 ? 6.965 4.169 9.456 1.00 94.06 111 SER A O 1
ATOM 822 N N . ALA A 1 112 ? 5.649 3.169 10.986 1.00 94.31 112 ALA A N 1
ATOM 823 C CA . ALA A 1 112 ? 6.115 1.805 10.768 1.00 94.31 112 ALA A CA 1
ATOM 824 C C . ALA A 1 112 ? 5.766 1.245 9.378 1.00 94.31 112 ALA A C 1
ATOM 826 O O . ALA A 1 112 ? 6.441 0.328 8.932 1.00 94.31 112 ALA A O 1
ATOM 827 N N . ALA A 1 113 ? 4.752 1.784 8.688 1.00 95.31 113 ALA A N 1
ATOM 828 C CA . ALA A 1 113 ? 4.396 1.399 7.320 1.00 95.31 113 ALA A CA 1
ATOM 829 C C . ALA A 1 113 ? 5.190 2.174 6.254 1.00 95.31 113 ALA A C 1
ATOM 831 O O . ALA A 1 113 ? 5.236 1.761 5.095 1.00 95.31 113 ALA A O 1
ATOM 832 N N . VAL A 1 114 ? 5.800 3.306 6.615 1.00 95.56 114 VAL A N 1
ATOM 833 C CA . VAL A 1 114 ? 6.536 4.154 5.672 1.00 95.56 114 VAL A CA 1
ATOM 834 C C . VAL A 1 114 ? 7.870 3.502 5.323 1.00 95.56 114 VAL A C 1
ATOM 836 O O . VAL A 1 114 ? 8.680 3.174 6.189 1.00 95.56 114 VAL A O 1
ATOM 839 N N . GLY A 1 115 ? 8.133 3.358 4.030 1.00 94.94 115 GLY A N 1
ATOM 840 C CA . GLY A 1 115 ? 9.382 2.806 3.529 1.00 94.94 115 GLY A CA 1
ATOM 841 C C . GLY A 1 115 ? 9.180 1.864 2.358 1.00 94.94 115 GLY A C 1
ATOM 842 O O . GLY A 1 115 ? 8.112 1.808 1.750 1.00 94.94 115 GLY A O 1
ATOM 843 N N . ARG A 1 116 ? 10.254 1.152 2.025 1.00 94.62 116 ARG A N 1
ATOM 844 C CA . ARG A 1 116 ? 10.276 0.168 0.948 1.00 94.62 116 ARG A CA 1
ATOM 845 C C . ARG A 1 116 ? 10.114 -1.235 1.510 1.00 94.62 116 ARG A C 1
ATOM 847 O O . ARG A 1 116 ? 10.813 -1.608 2.449 1.00 94.62 116 ARG A O 1
ATOM 854 N N . TRP A 1 117 ? 9.247 -1.997 0.866 1.00 96.31 117 TRP A N 1
ATOM 855 C CA . TRP A 1 117 ? 8.805 -3.318 1.266 1.00 96.31 117 TRP A CA 1
ATOM 856 C C . TRP A 1 117 ? 9.104 -4.321 0.162 1.00 96.31 117 TRP A C 1
ATOM 858 O O . TRP A 1 117 ? 8.751 -4.115 -1.004 1.00 96.31 117 TRP A O 1
ATOM 868 N N . ILE A 1 118 ? 9.775 -5.400 0.543 1.00 95.00 118 ILE A N 1
ATOM 869 C CA . ILE A 1 118 ? 10.145 -6.522 -0.321 1.00 95.00 118 ILE A CA 1
ATOM 870 C C . ILE A 1 118 ? 9.739 -7.826 0.357 1.00 95.00 118 ILE A C 1
ATOM 872 O O . ILE A 1 118 ? 9.485 -7.854 1.560 1.00 95.00 118 ILE A O 1
ATOM 876 N N . THR A 1 119 ? 9.686 -8.915 -0.396 1.00 95.19 119 THR A N 1
ATOM 877 C CA . THR A 1 119 ? 9.404 -10.238 0.158 1.00 95.19 119 THR A CA 1
ATOM 878 C C . THR A 1 119 ? 10.388 -11.264 -0.387 1.00 95.19 119 THR A C 1
ATOM 880 O O . THR A 1 119 ? 10.903 -11.113 -1.494 1.00 95.19 119 THR A O 1
ATOM 883 N N . ASP A 1 120 ? 10.638 -12.304 0.405 1.00 93.75 120 ASP A N 1
ATOM 884 C CA . ASP A 1 120 ? 11.447 -13.460 0.010 1.00 93.75 120 ASP A CA 1
ATOM 885 C C . ASP A 1 120 ? 10.621 -14.484 -0.799 1.00 93.75 120 ASP A C 1
ATOM 887 O O . ASP A 1 120 ? 11.149 -15.504 -1.245 1.00 93.75 120 ASP A O 1
ATOM 891 N N . ASP A 1 121 ? 9.313 -14.246 -0.973 1.00 95.12 121 ASP A N 1
ATOM 892 C CA . ASP A 1 121 ? 8.435 -15.137 -1.728 1.00 95.12 121 ASP A CA 1
ATOM 893 C C . ASP A 1 121 ? 8.841 -15.178 -3.218 1.00 95.12 121 ASP A C 1
ATOM 895 O O . ASP A 1 121 ? 8.873 -14.136 -3.886 1.00 95.12 121 ASP A O 1
ATOM 899 N N . PRO A 1 122 ? 9.101 -16.374 -3.786 1.00 92.56 122 PRO A N 1
ATOM 900 C CA . PRO A 1 122 ? 9.601 -16.519 -5.150 1.00 92.56 122 PRO A CA 1
ATOM 901 C C . PRO A 1 122 ? 8.642 -15.975 -6.223 1.00 92.56 122 PRO A C 1
ATOM 903 O O . PRO A 1 122 ? 9.068 -15.676 -7.337 1.00 92.56 122 PRO A O 1
ATOM 906 N N . ARG A 1 123 ? 7.348 -15.815 -5.914 1.00 90.31 123 ARG A N 1
ATOM 907 C CA . ARG A 1 123 ? 6.349 -15.233 -6.830 1.00 90.31 123 ARG A CA 1
ATOM 908 C C . ARG A 1 123 ? 6.543 -13.733 -7.052 1.00 90.31 123 ARG A C 1
ATOM 910 O O . ARG A 1 123 ? 5.983 -13.188 -8.002 1.00 90.31 123 ARG A O 1
ATOM 917 N N . TYR A 1 124 ? 7.302 -13.081 -6.175 1.00 90.31 124 TYR A N 1
ATOM 918 C CA . TYR A 1 124 ? 7.517 -11.636 -6.136 1.00 90.31 124 TYR A CA 1
ATOM 919 C C . TYR A 1 124 ? 9.002 -11.274 -6.220 1.00 90.31 124 TYR A C 1
ATOM 921 O O . TYR A 1 124 ? 9.391 -10.171 -5.838 1.00 90.31 124 TYR A O 1
ATOM 929 N N . VAL A 1 125 ? 9.831 -12.180 -6.748 1.00 88.00 125 VAL A N 1
ATOM 930 C CA . VAL A 1 125 ? 11.233 -11.883 -7.065 1.00 88.00 125 VAL A CA 1
ATOM 931 C C . VAL A 1 125 ? 11.280 -10.626 -7.920 1.00 88.00 125 VAL A C 1
ATOM 933 O O . VAL A 1 125 ? 10.537 -10.501 -8.892 1.00 88.00 125 VAL A O 1
ATOM 936 N N . GLU A 1 126 ? 12.133 -9.685 -7.520 1.00 86.06 126 GLU A N 1
ATOM 937 C CA . GLU A 1 126 ? 12.290 -8.401 -8.208 1.00 86.06 126 GLU A CA 1
ATOM 938 C C . GLU A 1 126 ? 11.092 -7.462 -8.141 1.00 86.06 126 GLU A C 1
ATOM 940 O O . GLU A 1 126 ? 11.034 -6.459 -8.846 1.00 86.06 126 GLU A O 1
ATOM 945 N N . ARG A 1 127 ? 10.169 -7.726 -7.219 1.00 89.69 127 ARG A N 1
ATOM 946 C CA . ARG A 1 127 ? 9.005 -6.884 -6.978 1.00 89.69 127 ARG A CA 1
ATOM 947 C C . ARG A 1 127 ? 9.025 -6.338 -5.570 1.00 89.69 127 ARG A C 1
ATOM 949 O O . ARG A 1 127 ? 9.649 -6.864 -4.650 1.00 89.69 127 ARG A O 1
ATOM 956 N N . GLY A 1 128 ? 8.336 -5.226 -5.416 1.00 93.56 128 GLY A N 1
ATOM 957 C CA . GLY A 1 128 ? 8.293 -4.508 -4.162 1.00 93.56 128 GLY A CA 1
ATOM 958 C C . GLY A 1 128 ? 7.308 -3.372 -4.240 1.00 93.56 128 GLY A C 1
ATOM 959 O O . GLY A 1 128 ? 6.770 -3.054 -5.302 1.00 93.56 128 GLY A O 1
ATOM 960 N N . PHE A 1 129 ? 7.119 -2.711 -3.115 1.00 95.38 129 PHE A N 1
ATOM 961 C CA . PHE A 1 129 ? 6.403 -1.453 -3.097 1.00 95.38 129 PHE A CA 1
ATOM 962 C C . PHE A 1 129 ? 7.043 -0.489 -2.109 1.00 95.38 129 PHE A C 1
ATOM 964 O O . PHE A 1 129 ? 7.705 -0.893 -1.158 1.00 95.38 129 PHE A O 1
ATOM 971 N N . THR A 1 130 ? 6.866 0.801 -2.350 1.00 95.81 130 THR A N 1
ATOM 972 C CA . THR A 1 130 ? 7.234 1.857 -1.413 1.00 95.81 130 THR A CA 1
ATOM 973 C C . THR A 1 130 ? 5.974 2.583 -0.992 1.00 95.81 130 THR A C 1
ATOM 975 O O . THR A 1 130 ? 5.181 2.993 -1.839 1.00 95.81 130 THR A O 1
ATOM 978 N N . LEU A 1 131 ? 5.815 2.761 0.313 1.00 96.31 131 LEU A N 1
ATOM 979 C CA . LEU A 1 131 ? 4.805 3.623 0.903 1.00 96.31 131 LEU A CA 1
ATOM 980 C C . LEU A 1 131 ? 5.478 4.891 1.413 1.00 96.31 131 LEU A C 1
ATOM 982 O O . LEU A 1 131 ? 6.411 4.831 2.215 1.00 96.31 131 LEU A O 1
ATOM 986 N N . ASP A 1 132 ? 4.989 6.036 0.956 1.00 94.81 132 ASP A N 1
ATOM 987 C CA . ASP A 1 132 ? 5.265 7.332 1.563 1.00 94.81 132 ASP A CA 1
ATOM 988 C C . ASP A 1 132 ? 3.957 7.957 2.078 1.00 94.81 132 ASP A C 1
ATOM 990 O O . ASP A 1 132 ? 2.890 7.343 2.027 1.00 94.81 132 ASP A O 1
ATOM 994 N N . SER A 1 133 ? 4.026 9.162 2.645 1.00 92.00 133 SER A N 1
ATOM 995 C CA . SER A 1 133 ? 2.858 9.803 3.261 1.00 92.00 133 SER A CA 1
ATOM 996 C C . SER A 1 133 ? 1.766 10.212 2.266 1.00 92.00 133 SER A C 1
ATOM 998 O O . SER A 1 133 ? 0.661 10.536 2.697 1.00 92.00 133 SER A O 1
ATOM 1000 N N . ALA A 1 134 ? 2.053 10.232 0.962 1.00 93.06 134 ALA A N 1
ATOM 1001 C CA . ALA A 1 134 ? 1.157 10.777 -0.058 1.00 93.06 134 ALA A CA 1
ATOM 1002 C C . ALA A 1 134 ? 0.966 9.859 -1.274 1.00 93.06 134 ALA A C 1
ATOM 1004 O O . ALA A 1 134 ? 0.126 10.133 -2.133 1.00 93.06 134 ALA A O 1
ATOM 1005 N N . SER A 1 135 ? 1.745 8.792 -1.396 1.00 95.81 135 SER A N 1
ATOM 1006 C CA . SER A 1 135 ? 1.741 7.907 -2.543 1.00 95.81 135 SER A CA 1
ATOM 1007 C C . SER A 1 135 ? 2.215 6.497 -2.212 1.00 95.81 135 SER A C 1
ATOM 1009 O O . SER A 1 135 ? 2.985 6.248 -1.284 1.00 95.81 135 SER A O 1
ATOM 1011 N N . VAL A 1 136 ? 1.747 5.569 -3.036 1.00 96.25 136 VAL A N 1
ATOM 1012 C CA . VAL A 1 136 ? 2.257 4.207 -3.121 1.00 96.25 136 VAL A CA 1
ATOM 1013 C C . VAL A 1 136 ? 2.944 4.032 -4.469 1.00 96.25 136 VAL A C 1
ATOM 1015 O O . VAL A 1 136 ? 2.437 4.469 -5.506 1.00 96.25 136 VAL A O 1
ATOM 1018 N N . VAL A 1 137 ? 4.121 3.419 -4.454 1.00 95.62 137 VAL A N 1
ATOM 1019 C CA . VAL A 1 137 ? 4.892 3.084 -5.652 1.00 95.62 137 VAL A CA 1
ATOM 1020 C C . VAL A 1 137 ? 5.022 1.574 -5.732 1.00 95.62 137 VAL A C 1
ATOM 1022 O O . VAL A 1 137 ? 5.524 0.971 -4.792 1.00 95.62 137 VAL A O 1
ATOM 1025 N N . PHE A 1 138 ? 4.616 0.967 -6.841 1.00 94.62 138 PHE A N 1
ATOM 1026 C CA . PHE A 1 138 ? 4.778 -0.465 -7.088 1.00 94.62 138 PHE A CA 1
ATOM 1027 C C . PHE A 1 138 ? 5.916 -0.692 -8.076 1.00 94.62 138 PHE A C 1
ATOM 1029 O O . PHE A 1 138 ? 5.949 -0.050 -9.123 1.00 94.62 138 PHE A O 1
ATOM 1036 N N . PHE A 1 139 ? 6.833 -1.600 -7.750 1.00 92.38 139 PHE A N 1
ATOM 1037 C CA . PHE A 1 139 ? 7.930 -2.025 -8.620 1.00 92.38 139 PHE A CA 1
ATOM 1038 C C . PHE A 1 139 ? 7.570 -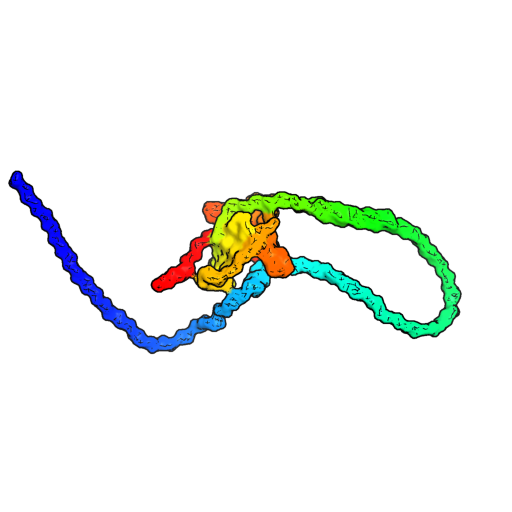3.373 -9.241 1.00 92.38 139 PHE A C 1
ATOM 1040 O O . PHE A 1 139 ? 7.279 -4.332 -8.522 1.00 92.38 139 PHE A O 1
ATOM 1047 N N . THR A 1 140 ? 7.573 -3.431 -10.570 1.00 87.44 140 THR A N 1
ATOM 1048 C CA . THR A 1 140 ? 7.058 -4.574 -11.349 1.00 87.44 140 THR A CA 1
ATOM 1049 C C . THR A 1 140 ? 8.151 -5.436 -11.987 1.00 87.44 140 THR A C 1
ATOM 1051 O O . THR A 1 140 ? 7.843 -6.502 -12.522 1.00 87.44 140 THR A O 1
ATOM 1054 N N . GLY A 1 141 ? 9.420 -5.034 -11.875 1.00 82.19 141 GLY A N 1
ATOM 1055 C CA . GLY A 1 141 ? 10.557 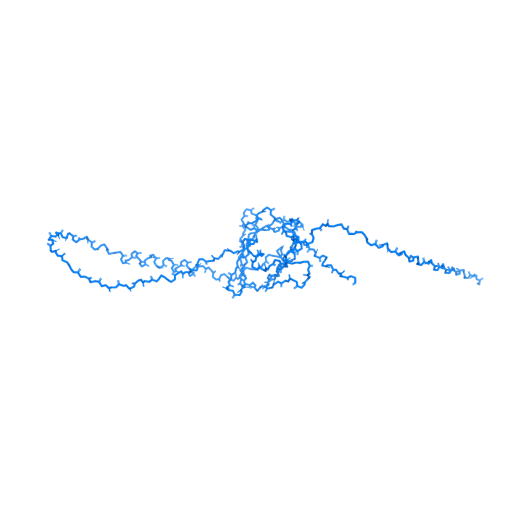-5.762 -12.433 1.00 82.19 141 GLY A CA 1
ATOM 1056 C C . GLY A 1 141 ? 11.901 -5.394 -11.801 1.00 82.19 141 GLY A C 1
ATOM 1057 O O . GLY A 1 141 ? 11.989 -4.555 -10.903 1.00 82.19 141 GLY A O 1
ATOM 1058 N N . SER A 1 142 ? 12.963 -6.028 -12.309 1.00 73.88 142 SER A N 1
ATOM 1059 C CA . SER A 1 142 ? 14.346 -5.873 -11.834 1.00 73.88 142 SER A CA 1
ATOM 1060 C C . SER A 1 142 ? 14.903 -4.464 -11.980 1.00 73.88 142 SER A C 1
ATOM 1062 O O . SER A 1 142 ? 15.826 -4.078 -11.252 1.00 73.88 142 SER A O 1
ATOM 1064 N N . GLU A 1 143 ? 14.399 -3.717 -12.961 1.00 71.69 143 GLU A N 1
ATOM 1065 C CA . GLU A 1 143 ? 14.896 -2.392 -13.284 1.00 71.69 143 GLU A CA 1
ATOM 1066 C C . GLU A 1 143 ? 14.222 -1.335 -12.417 1.00 71.69 143 GLU A C 1
ATOM 1068 O O . GLU A 1 143 ? 13.007 -1.304 -12.237 1.00 71.69 143 GLU A O 1
ATOM 1073 N N . THR A 1 144 ? 15.019 -0.396 -11.911 1.00 71.31 144 THR A N 1
ATOM 1074 C CA . THR A 1 144 ? 14.518 0.716 -11.093 1.00 71.31 144 THR A CA 1
ATOM 1075 C C . THR A 1 144 ? 13.511 1.597 -11.847 1.00 71.31 144 THR A C 1
ATOM 1077 O O . THR A 1 144 ? 12.757 2.324 -11.207 1.00 71.31 144 THR A O 1
ATOM 1080 N N . ALA A 1 145 ? 13.499 1.547 -13.184 1.00 78.50 145 ALA A N 1
ATOM 1081 C CA . ALA A 1 145 ? 12.575 2.294 -14.033 1.00 78.50 145 ALA A CA 1
ATOM 1082 C C . ALA A 1 145 ? 11.176 1.655 -14.140 1.00 78.50 145 ALA A C 1
ATOM 1084 O O . ALA A 1 145 ? 10.223 2.363 -14.465 1.00 78.50 145 ALA A O 1
ATOM 1085 N N . ASP A 1 146 ? 11.027 0.370 -13.807 1.00 86.44 146 ASP A N 1
ATOM 1086 C CA . ASP A 1 146 ? 9.775 -0.377 -13.970 1.00 86.44 146 ASP A CA 1
ATOM 1087 C C . ASP A 1 146 ? 8.854 -0.197 -12.759 1.00 86.44 146 ASP A C 1
ATOM 1089 O O . ASP A 1 146 ? 8.586 -1.131 -11.990 1.00 86.44 146 ASP A O 1
ATOM 1093 N N . PHE A 1 147 ? 8.370 1.032 -12.570 1.00 91.81 147 PHE A N 1
ATOM 1094 C CA . PHE A 1 147 ? 7.478 1.374 -11.468 1.00 91.81 147 PHE A CA 1
ATOM 1095 C C . PHE A 1 147 ? 6.238 2.147 -11.901 1.00 91.81 147 PHE A C 1
ATOM 1097 O O . PHE A 1 147 ? 6.242 2.907 -12.870 1.00 91.81 147 PHE A O 1
ATOM 1104 N N . THR A 1 148 ? 5.187 2.037 -11.094 1.00 92.38 148 THR A N 1
ATOM 1105 C CA . THR A 1 148 ? 4.029 2.929 -11.163 1.00 92.38 148 THR A CA 1
ATOM 1106 C C . THR A 1 148 ? 3.792 3.596 -9.822 1.00 92.38 148 THR A C 1
ATOM 1108 O O . THR A 1 148 ? 3.922 2.981 -8.766 1.00 92.38 148 THR A O 1
ATOM 1111 N N . ARG A 1 149 ? 3.472 4.891 -9.859 1.00 95.12 149 ARG A N 1
ATOM 1112 C CA . ARG A 1 149 ? 3.194 5.705 -8.673 1.00 95.12 149 ARG A CA 1
ATOM 1113 C C . ARG A 1 149 ? 1.725 6.096 -8.660 1.00 95.12 149 ARG A C 1
ATOM 1115 O O . ARG A 1 149 ? 1.208 6.586 -9.661 1.00 95.12 149 ARG A O 1
ATOM 1122 N N . HIS A 1 150 ? 1.094 5.947 -7.505 1.00 95.44 150 HIS A N 1
ATOM 1123 C CA . HIS A 1 150 ? -0.305 6.281 -7.280 1.00 95.44 150 HIS A CA 1
ATOM 1124 C C . HIS A 1 150 ? -0.447 7.188 -6.064 1.00 95.44 150 HIS A C 1
ATOM 1126 O O . HIS A 1 150 ? 0.140 6.917 -5.020 1.00 95.44 150 HIS A O 1
ATOM 1132 N N . SER A 1 151 ? -1.235 8.256 -6.181 1.00 95.56 151 SER A N 1
ATOM 1133 C CA . SER A 1 151 ? -1.517 9.156 -5.059 1.00 95.56 151 SER A CA 1
ATOM 1134 C C . SER A 1 151 ? -2.478 8.508 -4.068 1.00 95.56 151 SER A C 1
ATOM 1136 O O . SER A 1 151 ? -3.529 8.007 -4.471 1.00 95.56 151 SER A O 1
ATOM 1138 N N . ILE A 1 152 ? -2.131 8.560 -2.785 1.00 94.69 152 ILE A N 1
ATOM 1139 C CA . ILE A 1 152 ? -3.002 8.179 -1.673 1.00 94.69 152 ILE A CA 1
ATOM 1140 C C . ILE A 1 152 ? -4.045 9.282 -1.491 1.00 94.69 152 ILE A C 1
ATOM 1142 O O . ILE A 1 152 ? -3.711 10.465 -1.443 1.00 94.69 152 ILE A O 1
ATOM 1146 N N . VAL A 1 153 ? -5.312 8.892 -1.399 1.00 93.69 153 VAL A N 1
ATOM 1147 C CA . VAL A 1 153 ? -6.454 9.797 -1.184 1.00 93.69 153 VAL A CA 1
ATOM 1148 C C . VAL A 1 153 ? -7.155 9.559 0.146 1.00 93.69 153 VAL A C 1
ATOM 1150 O O . VAL A 1 153 ? -7.913 10.417 0.593 1.00 93.69 153 VAL A O 1
ATOM 1153 N N . GLY A 1 154 ? -6.898 8.423 0.789 1.00 91.56 154 GLY A N 1
ATOM 1154 C CA . GLY A 1 154 ? -7.472 8.095 2.081 1.00 91.56 154 GLY A CA 1
ATOM 1155 C C . GLY A 1 154 ? -6.658 7.027 2.787 1.00 91.56 154 GLY A C 1
ATOM 1156 O O . GLY A 1 154 ? -6.150 6.104 2.160 1.00 91.56 154 GLY A O 1
ATOM 1157 N N . THR A 1 155 ? -6.573 7.151 4.102 1.00 94.50 155 THR A N 1
ATOM 1158 C CA . THR A 1 155 ? -5.997 6.132 4.971 1.00 94.50 155 THR A CA 1
ATOM 1159 C C . THR A 1 155 ? -6.944 5.970 6.144 1.00 94.50 155 THR A C 1
ATOM 1161 O O . THR A 1 155 ? -7.439 6.954 6.692 1.00 94.50 155 THR A O 1
ATOM 1164 N N . THR A 1 156 ? -7.232 4.726 6.496 1.00 94.19 156 THR A N 1
ATOM 1165 C CA . THR A 1 156 ? -7.976 4.354 7.696 1.00 94.19 156 THR A CA 1
ATOM 1166 C C . THR A 1 156 ? -7.106 3.412 8.502 1.00 94.19 156 THR A C 1
ATOM 1168 O O . THR A 1 156 ? -6.685 2.376 7.980 1.00 94.19 156 THR A O 1
ATOM 1171 N N . VAL A 1 157 ? -6.864 3.751 9.764 1.00 94.19 157 VAL A N 1
ATOM 1172 C CA . VAL A 1 157 ? -6.113 2.905 10.694 1.00 94.19 157 VAL A CA 1
ATOM 1173 C C . VAL A 1 157 ? -7.060 2.383 11.767 1.00 94.19 157 VAL A C 1
ATOM 1175 O O . VAL A 1 157 ? -7.868 3.117 12.334 1.00 94.19 157 VAL A O 1
ATOM 1178 N N . ARG A 1 158 ? -6.992 1.084 12.043 1.00 93.38 158 ARG A N 1
ATOM 1179 C CA . ARG A 1 158 ? -7.740 0.434 13.122 1.00 93.38 158 ARG A CA 1
ATOM 1180 C C . ARG A 1 158 ? -6.810 -0.469 13.900 1.00 93.38 158 ARG A C 1
ATOM 1182 O O . ARG A 1 158 ? -6.051 -1.219 13.305 1.00 93.38 158 ARG A O 1
ATOM 1189 N N . THR A 1 159 ? -6.907 -0.444 15.218 1.00 93.06 159 THR A N 1
ATOM 1190 C CA . THR A 1 159 ? -6.177 -1.389 16.063 1.00 93.06 159 THR A CA 1
ATOM 1191 C C . THR A 1 159 ? -7.108 -2.527 16.456 1.00 93.06 159 THR A C 1
ATOM 1193 O O . THR A 1 159 ? -8.147 -2.290 17.073 1.00 93.06 159 THR A O 1
ATOM 1196 N N . GLU A 1 160 ? -6.740 -3.758 16.120 1.00 90.25 160 GLU A N 1
ATOM 1197 C CA . GLU A 1 160 ? -7.484 -4.970 16.464 1.00 90.25 160 GLU A CA 1
ATOM 1198 C C . GLU A 1 160 ? -6.507 -6.002 17.031 1.00 90.25 160 GLU A C 1
ATOM 1200 O O . GLU A 1 160 ? -5.451 -6.244 16.461 1.00 90.25 160 GLU A O 1
ATOM 1205 N N . ASN A 1 161 ? -6.806 -6.568 18.205 1.00 88.88 161 ASN A N 1
ATOM 1206 C CA . ASN A 1 161 ? -5.936 -7.541 18.889 1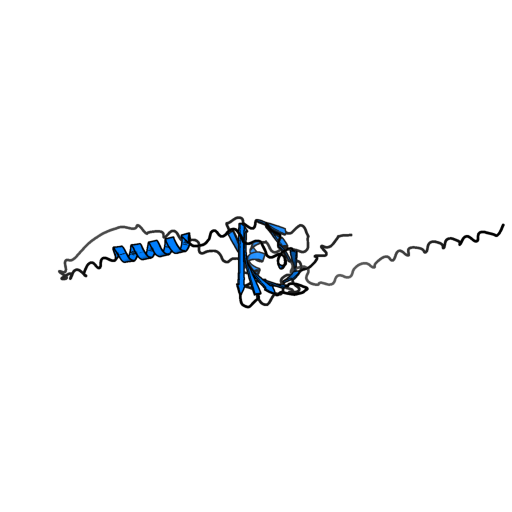.00 88.88 161 ASN A CA 1
ATOM 1207 C C . ASN A 1 161 ? -4.472 -7.082 19.084 1.00 88.88 161 ASN A C 1
ATOM 1209 O O . ASN A 1 161 ? -3.557 -7.900 19.115 1.00 88.88 161 ASN A O 1
ATOM 1213 N N . GLY A 1 162 ? -4.245 -5.771 19.221 1.00 86.75 162 GLY A N 1
ATOM 1214 C CA . GLY A 1 162 ? -2.902 -5.192 19.351 1.00 86.75 162 GLY A CA 1
ATOM 1215 C C . GLY A 1 162 ? -2.125 -5.069 18.035 1.00 86.75 162 GLY A C 1
ATOM 1216 O O . GLY A 1 162 ? -0.977 -4.640 18.064 1.00 86.75 162 GLY A O 1
ATOM 1217 N N . GLN A 1 163 ? -2.740 -5.403 16.899 1.00 89.75 163 GLN A N 1
ATOM 1218 C CA . GLN A 1 163 ? -2.193 -5.199 15.560 1.00 89.75 163 GLN A CA 1
ATOM 1219 C C . GLN A 1 163 ? -2.831 -3.973 14.907 1.00 89.75 163 GLN A C 1
ATOM 1221 O O . GLN A 1 163 ? -4.026 -3.711 15.065 1.00 89.75 163 GLN A O 1
ATOM 1226 N N . GLU A 1 164 ? -2.031 -3.207 14.170 1.00 94.81 164 GLU A N 1
ATOM 1227 C CA . GLU A 1 164 ? -2.525 -2.085 13.374 1.00 94.81 164 GLU A CA 1
ATOM 1228 C C . GLU A 1 164 ? -2.940 -2.581 11.992 1.00 94.81 164 GLU A C 1
ATOM 1230 O O . GLU A 1 164 ? -2.106 -3.011 11.199 1.00 94.81 164 GLU A O 1
ATOM 1235 N N . HIS A 1 165 ? -4.234 -2.498 11.702 1.00 96.06 165 HIS A N 1
ATOM 1236 C CA . HIS A 1 165 ? -4.823 -2.729 10.393 1.00 96.06 165 HIS A CA 1
ATOM 1237 C C . HIS A 1 165 ? -4.946 -1.402 9.652 1.00 96.06 165 HIS A C 1
ATOM 1239 O O . HIS A 1 165 ? -5.590 -0.461 10.121 1.00 96.06 165 HIS A O 1
ATOM 1245 N N . VAL A 1 166 ? -4.366 -1.345 8.462 1.00 95.50 166 VAL A N 1
ATOM 1246 C CA . VAL A 1 166 ? -4.337 -0.165 7.608 1.00 95.50 166 VAL A CA 1
ATOM 1247 C C . VAL A 1 166 ? -5.098 -0.467 6.326 1.00 95.50 166 VAL A C 1
ATOM 1249 O O . VAL A 1 166 ? -4.887 -1.489 5.676 1.00 95.50 166 VAL A O 1
ATOM 1252 N N . SER A 1 167 ? -6.003 0.432 5.953 1.00 95.38 167 SER A N 1
ATOM 1253 C CA . SER A 1 167 ? -6.629 0.474 4.630 1.00 95.38 167 SER A CA 1
ATOM 1254 C C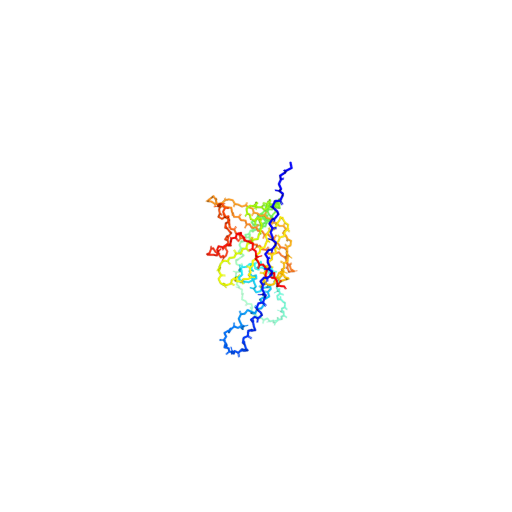 . SER A 1 167 ? -6.252 1.786 3.959 1.00 95.38 167 SER A C 1
ATOM 1256 O O . SER A 1 167 ? -6.556 2.855 4.483 1.00 95.38 167 SER A O 1
ATOM 1258 N N . LEU A 1 168 ? -5.568 1.697 2.825 1.00 94.62 168 LEU A N 1
ATOM 1259 C CA . LEU A 1 168 ? -5.025 2.816 2.067 1.00 94.62 168 LEU A CA 1
ATOM 1260 C C . LEU A 1 168 ? -5.704 2.865 0.700 1.00 94.62 168 LEU A C 1
ATOM 1262 O O . LEU A 1 168 ? -5.547 1.961 -0.117 1.00 94.62 168 LEU A O 1
ATOM 1266 N N . ASP A 1 169 ? -6.447 3.932 0.452 1.00 94.00 169 ASP A N 1
ATOM 1267 C CA . ASP A 1 169 ? -7.119 4.201 -0.811 1.00 94.00 169 ASP A CA 1
ATOM 1268 C C . ASP A 1 169 ? -6.210 5.045 -1.709 1.00 94.00 169 ASP A C 1
ATOM 1270 O O . ASP A 1 169 ? -5.737 6.111 -1.305 1.00 94.00 169 ASP A O 1
ATOM 1274 N N . TYR A 1 170 ? -5.975 4.598 -2.942 1.00 93.19 170 TYR A N 1
ATOM 1275 C CA . TYR A 1 170 ? -5.116 5.278 -3.913 1.00 93.19 170 TYR A CA 1
ATOM 1276 C C . TYR A 1 170 ? -5.758 5.379 -5.299 1.00 93.19 170 TYR A C 1
ATOM 1278 O O . TYR A 1 170 ? -6.614 4.578 -5.682 1.00 93.19 170 TYR A O 1
ATOM 1286 N N . VAL A 1 171 ? -5.346 6.390 -6.065 1.00 92.19 171 VAL A N 1
ATOM 1287 C CA . VAL A 1 171 ? -5.904 6.687 -7.393 1.00 92.19 171 VAL A CA 1
ATOM 1288 C C . VAL A 1 171 ? -5.257 5.825 -8.475 1.00 92.19 171 VAL A C 1
ATOM 1290 O O . VAL A 1 171 ? -4.035 5.774 -8.619 1.00 92.19 171 VAL A O 1
ATOM 1293 N N . VAL A 1 172 ? -6.097 5.206 -9.297 1.00 91.81 172 VAL A N 1
ATOM 1294 C CA . VAL A 1 172 ? -5.739 4.513 -10.540 1.00 91.81 172 VAL A CA 1
ATOM 1295 C C . VAL A 1 172 ? -6.494 5.145 -11.712 1.00 91.81 172 VAL A C 1
ATOM 1297 O O . VAL A 1 172 ? -7.423 5.923 -11.505 1.00 91.81 172 VAL A O 1
ATOM 1300 N N . ALA A 1 173 ? -6.120 4.815 -12.952 1.00 87.75 173 ALA A N 1
ATOM 1301 C CA . ALA A 1 173 ? -6.725 5.413 -14.150 1.00 87.75 173 ALA A CA 1
ATOM 1302 C C . ALA A 1 173 ? -8.269 5.334 -14.166 1.00 87.75 173 ALA A C 1
ATOM 1304 O O . ALA A 1 173 ? -8.932 6.289 -14.564 1.00 87.75 173 ALA A O 1
ATOM 1305 N N . ASP A 1 174 ? -8.830 4.228 -13.666 1.00 90.06 174 ASP A N 1
ATOM 1306 C CA . ASP A 1 174 ? -10.269 3.943 -13.692 1.00 90.06 174 ASP A CA 1
ATOM 1307 C C . ASP A 1 174 ? -10.993 4.185 -12.350 1.00 90.06 174 ASP A C 1
ATOM 1309 O O . ASP A 1 174 ? -12.144 3.768 -12.184 1.00 90.06 174 ASP A O 1
ATOM 1313 N N . GLY A 1 175 ? -10.351 4.839 -11.374 1.00 90.62 175 GLY A N 1
ATOM 1314 C CA . GLY A 1 175 ? -10.976 5.171 -10.090 1.00 90.62 175 GLY A CA 1
ATOM 1315 C C . GLY A 1 175 ? -10.039 5.049 -8.892 1.00 90.62 175 GLY A C 1
ATOM 1316 O O . GLY A 1 175 ? -8.913 5.535 -8.911 1.00 90.62 175 GLY A O 1
ATOM 1317 N N . THR A 1 176 ? -10.528 4.418 -7.829 1.00 89.38 176 THR A N 1
ATOM 1318 C CA . THR A 1 176 ? -9.796 4.241 -6.570 1.00 89.38 176 THR A CA 1
ATOM 1319 C C . THR A 1 176 ? -9.690 2.757 -6.253 1.00 89.38 176 THR A C 1
ATOM 1321 O O . THR A 1 176 ? -10.659 2.014 -6.430 1.00 89.38 176 THR A O 1
ATOM 1324 N N . MET A 1 177 ? -8.517 2.332 -5.797 1.00 89.31 177 MET A N 1
ATOM 1325 C CA . MET A 1 177 ? -8.256 0.991 -5.282 1.00 89.31 177 MET A CA 1
ATOM 1326 C C . MET A 1 177 ? -7.823 1.071 -3.822 1.00 89.31 177 MET A C 1
ATOM 1328 O O . MET A 1 177 ? -7.278 2.087 -3.399 1.00 89.31 177 MET A O 1
ATOM 1332 N N . THR A 1 178 ? -8.052 -0.007 -3.075 1.00 92.94 178 THR A N 1
ATOM 1333 C CA . THR A 1 178 ? -7.709 -0.095 -1.652 1.00 92.94 178 THR A CA 1
ATOM 1334 C C . THR A 1 178 ? -6.608 -1.131 -1.452 1.00 92.94 178 THR A C 1
ATOM 1336 O O . THR A 1 178 ? -6.775 -2.297 -1.804 1.00 92.94 178 THR A O 1
ATOM 1339 N N . LEU A 1 179 ? -5.493 -0.710 -0.861 1.00 94.00 179 LEU A N 1
ATOM 1340 C CA . LEU A 1 179 ? -4.435 -1.562 -0.327 1.00 94.00 179 LEU A CA 1
ATOM 1341 C C . LEU A 1 179 ? -4.712 -1.791 1.158 1.00 94.00 179 LEU A C 1
ATOM 1343 O O . LEU A 1 179 ? -4.748 -0.835 1.929 1.00 94.00 179 LEU A O 1
ATOM 1347 N N . ALA A 1 180 ? -4.921 -3.040 1.563 1.00 95.44 180 ALA A N 1
ATOM 1348 C CA . ALA A 1 180 ? -5.291 -3.361 2.936 1.00 95.44 180 ALA A CA 1
ATOM 1349 C C . ALA A 1 180 ? -4.286 -4.350 3.545 1.00 95.44 180 ALA A C 1
ATOM 1351 O O . ALA A 1 180 ? -4.029 -5.407 2.966 1.00 95.44 180 ALA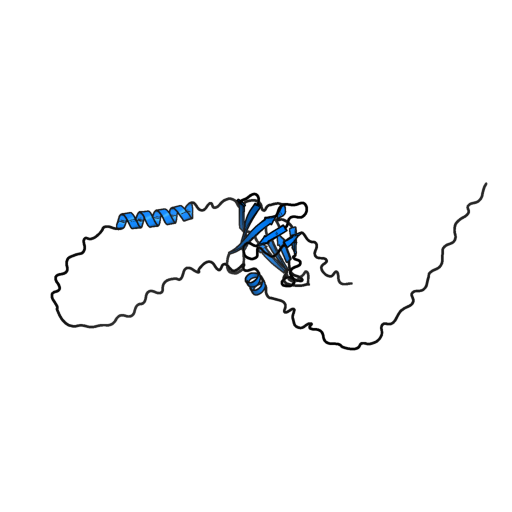 A O 1
ATOM 1352 N N . PHE A 1 181 ? -3.722 -4.013 4.705 1.00 97.00 181 PHE A N 1
ATOM 1353 C CA . PHE A 1 181 ? -2.695 -4.803 5.388 1.00 97.00 181 PHE A CA 1
ATOM 1354 C C . PHE A 1 181 ? -2.760 -4.658 6.911 1.00 97.00 181 PHE A C 1
ATOM 1356 O O . PHE A 1 181 ? -3.397 -3.737 7.417 1.00 97.00 181 PHE A O 1
ATOM 1363 N N . TRP A 1 182 ? -2.083 -5.544 7.640 1.00 97.06 182 TRP A N 1
ATOM 1364 C CA . TRP A 1 182 ? -1.709 -5.307 9.037 1.00 97.06 182 TRP A CA 1
ATOM 1365 C C . TRP A 1 182 ? -0.194 -5.269 9.201 1.00 97.06 182 TRP A C 1
ATOM 1367 O O . TRP A 1 182 ? 0.552 -5.806 8.377 1.00 97.06 182 TRP A O 1
ATOM 1377 N N . ILE A 1 183 ? 0.240 -4.606 10.269 1.00 96.12 183 ILE A N 1
ATOM 1378 C CA . ILE A 1 183 ? 1.644 -4.479 10.648 1.00 96.12 183 ILE A CA 1
ATOM 1379 C C . ILE A 1 183 ? 1.891 -5.376 11.860 1.00 96.12 183 ILE A C 1
ATOM 1381 O O . ILE A 1 183 ? 1.267 -5.198 12.910 1.00 96.12 183 ILE A O 1
ATOM 1385 N N . GLU A 1 184 ? 2.808 -6.329 11.724 1.00 95.00 184 GLU A N 1
ATOM 1386 C CA . GLU A 1 184 ? 3.380 -7.035 12.863 1.00 95.00 184 GLU A CA 1
ATOM 1387 C C . GLU A 1 184 ? 4.455 -6.139 13.503 1.00 95.00 184 GLU A C 1
ATOM 1389 O O . GLU A 1 184 ? 5.431 -5.772 12.836 1.00 95.00 184 GLU A O 1
ATOM 1394 N N . PRO A 1 185 ? 4.276 -5.719 14.769 1.00 89.25 185 PRO A N 1
ATOM 1395 C CA . PRO A 1 185 ? 5.211 -4.819 15.425 1.00 89.25 185 PRO A CA 1
ATOM 1396 C C . PRO A 1 185 ? 6.505 -5.548 15.801 1.00 89.25 185 PRO A C 1
ATOM 1398 O O . PRO A 1 185 ? 6.493 -6.698 16.229 1.00 89.25 185 PRO A O 1
ATOM 1401 N N . GLY A 1 186 ? 7.635 -4.849 15.722 1.00 89.62 186 GLY A N 1
ATOM 1402 C CA . GLY A 1 186 ? 8.937 -5.401 16.083 1.00 89.62 186 GLY A CA 1
ATOM 1403 C C . GLY A 1 186 ? 10.068 -4.412 15.832 1.00 89.62 186 GLY A C 1
ATOM 1404 O O . GLY A 1 186 ? 9.834 -3.290 15.384 1.00 89.62 186 GLY A O 1
ATOM 1405 N N . ALA A 1 187 ? 11.304 -4.832 16.116 1.00 90.50 187 ALA A N 1
ATOM 1406 C CA . ALA A 1 187 ? 12.492 -4.075 15.706 1.00 90.50 187 ALA A CA 1
ATOM 1407 C C . ALA A 1 187 ? 12.591 -3.972 14.172 1.00 90.50 187 ALA A C 1
ATOM 1409 O O . ALA A 1 187 ? 13.053 -2.965 13.644 1.00 90.50 187 ALA A O 1
ATOM 1410 N N . GLU A 1 188 ? 12.103 -5.004 13.484 1.00 93.19 188 GLU A N 1
ATOM 1411 C CA . GLU A 1 188 ? 11.937 -5.069 12.037 1.00 93.19 188 GLU A CA 1
ATOM 1412 C C . GLU A 1 188 ? 10.443 -5.297 11.761 1.00 93.19 188 GLU A C 1
ATOM 1414 O O . GLU A 1 188 ? 9.974 -6.429 11.895 1.00 93.19 188 GLU A O 1
ATOM 1419 N N . PRO A 1 189 ? 9.659 -4.241 11.478 1.00 94.12 189 PRO A N 1
ATOM 1420 C CA . PRO A 1 189 ? 8.230 -4.390 11.232 1.00 94.12 189 PRO A CA 1
ATOM 1421 C C . PRO A 1 189 ? 7.985 -5.222 9.970 1.00 94.12 189 PRO A C 1
ATOM 1423 O O . PRO A 1 189 ? 8.729 -5.121 8.989 1.00 94.12 189 PRO A O 1
ATOM 1426 N N . ILE A 1 190 ? 6.917 -6.021 9.989 1.00 97.00 190 ILE A N 1
ATOM 1427 C CA . ILE A 1 190 ? 6.504 -6.855 8.855 1.00 97.00 190 ILE A CA 1
ATOM 1428 C C . ILE A 1 190 ? 5.097 -6.446 8.430 1.00 97.00 190 ILE A C 1
ATOM 1430 O O . ILE A 1 190 ? 4.194 -6.330 9.257 1.00 97.00 190 ILE A O 1
ATOM 1434 N N . ILE A 1 191 ? 4.903 -6.230 7.132 1.00 97.56 191 ILE A N 1
ATOM 1435 C CA . ILE A 1 191 ? 3.588 -6.013 6.535 1.00 97.56 191 ILE A CA 1
ATOM 1436 C C . ILE A 1 191 ? 3.051 -7.336 5.997 1.00 97.56 191 ILE A C 1
ATOM 1438 O O . ILE A 1 191 ? 3.743 -8.066 5.289 1.00 97.56 191 ILE A O 1
ATOM 1442 N N . HIS A 1 192 ? 1.778 -7.600 6.269 1.00 96.94 192 HIS A N 1
ATOM 1443 C CA . HIS A 1 192 ? 1.030 -8.698 5.671 1.00 96.94 192 HIS A CA 1
ATOM 1444 C C . HIS A 1 192 ? -0.235 -8.153 5.020 1.00 96.94 192 HIS A C 1
ATOM 1446 O O . HIS A 1 192 ? -1.021 -7.446 5.656 1.00 96.94 192 HIS A O 1
ATOM 1452 N N . PHE A 1 193 ? -0.452 -8.477 3.747 1.00 95.88 193 PHE A N 1
ATOM 1453 C CA . PHE A 1 193 ? -1.666 -8.055 3.057 1.00 95.88 193 PHE A CA 1
ATOM 1454 C C . PHE A 1 193 ? -2.873 -8.884 3.492 1.00 95.88 193 PHE A C 1
ATOM 1456 O O . PHE A 1 193 ? -2.788 -10.097 3.674 1.00 95.88 193 PHE A O 1
ATOM 1463 N N . LEU A 1 194 ? -4.036 -8.234 3.577 1.00 92.12 194 LEU A N 1
ATOM 1464 C CA . LEU A 1 194 ? -5.274 -8.861 4.047 1.00 92.12 194 LEU A CA 1
ATOM 1465 C C . LEU A 1 194 ? -5.757 -10.029 3.191 1.00 92.12 194 LEU A C 1
ATOM 1467 O O . LEU A 1 194 ? -6.390 -10.956 3.687 1.00 92.12 194 LEU A O 1
ATOM 1471 N N . ASN A 1 195 ? -5.439 -9.995 1.908 1.00 89.12 195 ASN A N 1
ATOM 1472 C CA . ASN A 1 195 ? -5.741 -11.049 0.951 1.00 89.12 195 ASN A CA 1
ATOM 1473 C C . ASN A 1 195 ? -4.592 -12.059 0.775 1.00 89.12 195 ASN A C 1
ATOM 1475 O O . ASN A 1 195 ? -4.762 -13.029 0.039 1.00 89.12 195 ASN A O 1
ATOM 1479 N N . GLN A 1 196 ? -3.441 -11.842 1.423 1.00 93.38 196 GLN A N 1
ATOM 1480 C CA . GLN A 1 196 ? -2.240 -12.680 1.339 1.00 93.38 196 GLN A CA 1
ATOM 1481 C C . GLN A 1 196 ? -1.526 -12.761 2.704 1.00 93.38 196 GLN A C 1
ATOM 1483 O O . GLN A 1 196 ? -0.373 -12.337 2.816 1.00 93.38 196 GLN A O 1
ATOM 1488 N N . PRO A 1 197 ? -2.190 -13.305 3.746 1.00 94.19 197 PRO A N 1
ATOM 1489 C CA . PRO A 1 197 ? -1.650 -13.358 5.109 1.00 94.19 197 PRO A CA 1
ATOM 1490 C C . PRO A 1 197 ? -0.283 -14.041 5.195 1.00 94.19 197 PRO A C 1
ATOM 1492 O O . PRO A 1 197 ? 0.555 -13.646 5.998 1.00 94.19 197 PRO A O 1
ATOM 1495 N N . ASP A 1 198 ? -0.055 -15.055 4.362 1.00 96.12 198 ASP A N 1
ATOM 1496 C CA . ASP A 1 198 ? 1.128 -15.913 4.448 1.00 96.12 198 ASP A CA 1
ATOM 1497 C C . ASP A 1 198 ? 2.400 -15.260 3.881 1.00 96.12 198 ASP A C 1
ATOM 1499 O O . ASP A 1 198 ? 3.494 -15.805 4.030 1.00 96.12 198 ASP A O 1
ATOM 1503 N N . ILE A 1 199 ? 2.281 -14.102 3.218 1.00 96.50 199 ILE A N 1
ATOM 1504 C CA . ILE A 1 199 ? 3.418 -13.398 2.618 1.00 96.50 199 ILE A CA 1
ATOM 1505 C C . ILE A 1 199 ? 3.896 -12.302 3.564 1.00 96.50 199 ILE A C 1
ATOM 1507 O O . ILE A 1 199 ? 3.219 -11.293 3.760 1.00 96.50 199 ILE A O 1
ATOM 1511 N N . ALA A 1 200 ? 5.100 -12.489 4.100 1.00 97.25 200 ALA A N 1
ATOM 1512 C CA . ALA A 1 200 ? 5.787 -11.489 4.902 1.00 97.25 200 ALA A CA 1
ATOM 1513 C C . ALA A 1 200 ? 6.493 -10.471 3.996 1.00 97.25 200 ALA A C 1
ATOM 1515 O O . ALA A 1 200 ? 7.414 -10.819 3.246 1.00 97.25 200 ALA A O 1
ATOM 1516 N N . TRP A 1 201 ? 6.084 -9.209 4.094 1.00 97.44 201 TRP A N 1
ATOM 1517 C CA . TRP A 1 201 ? 6.764 -8.082 3.471 1.00 97.44 201 TRP A CA 1
ATOM 1518 C C . TRP A 1 201 ? 7.638 -7.400 4.508 1.00 97.44 201 TRP A C 1
ATOM 1520 O O . TRP A 1 201 ? 7.151 -6.877 5.505 1.00 97.44 201 TRP A O 1
ATOM 1530 N N . LYS A 1 202 ? 8.943 -7.410 4.271 1.00 96.62 202 LYS A N 1
ATOM 1531 C CA . LYS A 1 202 ? 9.948 -6.872 5.181 1.00 96.62 202 LYS A CA 1
ATOM 1532 C C . LYS A 1 202 ? 10.467 -5.556 4.641 1.00 96.62 202 LYS A C 1
ATOM 1534 O O . LYS A 1 202 ? 10.579 -5.366 3.424 1.00 96.62 202 LYS A O 1
ATOM 1539 N N . GLN A 1 203 ? 10.809 -4.657 5.552 1.00 94.25 203 GLN A N 1
ATOM 1540 C CA . GLN A 1 203 ? 11.459 -3.418 5.172 1.00 94.25 203 GLN A CA 1
ATOM 1541 C C . GLN A 1 203 ? 12.849 -3.739 4.613 1.00 94.25 203 GLN A C 1
ATOM 1543 O O . GLN A 1 203 ? 13.637 -4.441 5.244 1.00 94.25 203 GLN A O 1
ATOM 1548 N N . GLY A 1 204 ? 13.147 -3.270 3.404 1.00 85.81 204 GLY A N 1
ATOM 1549 C CA . GLY A 1 204 ? 14.356 -3.696 2.709 1.00 85.81 204 GLY A CA 1
ATOM 1550 C C . GLY A 1 204 ? 14.895 -2.666 1.734 1.00 85.81 204 GLY A C 1
ATOM 1551 O O . GLY A 1 204 ? 14.158 -1.934 1.070 1.00 85.81 204 GLY A O 1
ATOM 1552 N N . PHE A 1 205 ? 16.221 -2.636 1.629 1.00 75.81 205 PHE A N 1
ATOM 1553 C CA . PHE A 1 205 ? 16.901 -1.931 0.557 1.00 75.81 205 PHE A CA 1
ATOM 1554 C C . PHE A 1 205 ? 16.910 -2.822 -0.683 1.00 75.81 205 PHE A C 1
ATOM 1556 O O . PHE A 1 205 ? 17.337 -3.970 -0.621 1.00 75.81 205 PHE A O 1
ATOM 1563 N N . TRP A 1 206 ? 16.462 -2.285 -1.815 1.00 62.59 206 TRP A N 1
ATOM 1564 C CA . TRP A 1 206 ? 16.692 -2.929 -3.100 1.00 62.59 206 TRP A CA 1
ATOM 1565 C C . TRP A 1 206 ? 18.096 -2.548 -3.553 1.00 62.59 206 TRP A C 1
ATOM 1567 O O . TRP A 1 206 ? 18.309 -1.371 -3.866 1.00 62.59 206 TRP A O 1
ATOM 1577 N N . PRO A 1 207 ? 19.047 -3.493 -3.632 1.00 56.47 207 PRO A N 1
ATOM 1578 C CA . PRO A 1 207 ? 20.270 -3.274 -4.373 1.00 56.47 207 PRO A CA 1
ATOM 1579 C C . PRO A 1 207 ? 19.881 -3.345 -5.847 1.00 56.47 207 PRO A C 1
ATOM 1581 O O . PRO A 1 207 ? 20.189 -4.315 -6.534 1.00 56.47 207 PRO A O 1
ATOM 1584 N N . GLY A 1 208 ? 19.118 -2.358 -6.327 1.00 55.31 208 GLY A N 1
ATOM 1585 C CA . GLY A 1 208 ? 18.864 -2.214 -7.753 1.00 55.31 208 GLY A CA 1
ATOM 1586 C C . GLY A 1 208 ? 20.212 -2.318 -8.408 1.00 55.31 208 GLY A C 1
ATOM 1587 O O . GLY A 1 208 ? 21.124 -1.629 -7.955 1.00 55.31 208 GLY A O 1
ATOM 1588 N N . ARG A 1 209 ? 20.346 -3.281 -9.327 1.00 45.22 209 ARG A N 1
ATOM 1589 C CA . ARG A 1 209 ? 21.601 -3.648 -9.972 1.00 45.22 209 ARG A CA 1
ATOM 1590 C C . ARG A 1 209 ? 22.258 -2.341 -10.398 1.00 45.22 209 ARG A C 1
ATOM 1592 O O . ARG A 1 209 ? 21.860 -1.750 -11.397 1.00 45.22 209 ARG A O 1
ATOM 1599 N N . LEU A 1 210 ? 23.184 -1.840 -9.582 1.00 44.38 210 LEU A N 1
ATOM 1600 C CA . LEU A 1 210 ? 24.042 -0.740 -9.963 1.00 44.38 210 LEU A CA 1
ATOM 1601 C C . LEU A 1 210 ? 24.873 -1.409 -11.039 1.00 44.38 210 LEU A C 1
ATOM 1603 O O . LEU A 1 210 ? 25.727 -2.243 -10.734 1.00 44.38 210 LEU A O 1
ATOM 1607 N N . GLY A 1 211 ? 24.466 -1.214 -12.293 1.00 39.16 211 GLY A N 1
ATOM 1608 C CA . GLY A 1 211 ? 25.251 -1.689 -13.412 1.00 39.16 211 GLY A CA 1
ATOM 1609 C C . GLY A 1 211 ? 26.687 -1.198 -13.212 1.00 39.16 211 GLY A C 1
ATOM 1610 O O . GLY A 1 211 ? 26.862 -0.107 -12.656 1.00 39.16 211 GLY A O 1
ATOM 1611 N N . PRO A 1 212 ? 27.696 -2.007 -13.570 1.00 41.97 212 PRO A N 1
ATOM 1612 C CA . PRO A 1 212 ? 29.058 -1.498 -13.659 1.00 41.97 212 PRO A CA 1
ATOM 1613 C C . PRO A 1 212 ? 29.126 -0.251 -14.552 1.00 41.97 212 PRO A C 1
ATOM 1615 O O . PRO A 1 212 ? 28.324 -0.165 -15.513 1.00 41.97 212 PRO A O 1
#